Protein AF-A0A8J3L149-F1 (afdb_monomer)

InterPro domains:
  IPR004670 Na+/H+ antiporter NhaA [PF06965] (1-167)
  IPR004670 Na+/H+ antiporter NhaA [PTHR30341] (1-179)
  IPR023171 Na+/H+ antiporter domain superfamily [G3DSA:1.20.1530.10] (1-175)

Structure (mmCIF, N/CA/C/O backbone):
data_AF-A0A8J3L149-F1
#
_entry.id   AF-A0A8J3L149-F1
#
loop_
_atom_site.group_PDB
_atom_site.id
_atom_site.type_symbol
_atom_site.label_atom_id
_atom_site.label_alt_id
_atom_site.label_comp_id
_atom_site.label_asym_id
_atom_site.label_entity_id
_atom_site.label_seq_id
_atom_site.pdbx_PDB_ins_code
_atom_site.Cartn_x
_atom_site.Cartn_y
_atom_site.Cartn_z
_atom_site.occupancy
_atom_site.B_iso_or_equiv
_atom_site.auth_seq_id
_atom_site.auth_comp_id
_atom_site.auth_asym_id
_atom_site.auth_atom_id
_atom_site.pdbx_PDB_model_num
ATOM 1 N N . MET A 1 1 ? -8.317 4.917 -30.763 1.00 42.88 1 MET A N 1
ATOM 2 C CA . MET A 1 1 ? -8.767 5.555 -29.502 1.00 42.88 1 MET A CA 1
ATOM 3 C C . MET A 1 1 ? -9.318 4.581 -28.449 1.00 42.88 1 MET A C 1
ATOM 5 O O . MET A 1 1 ? -9.255 4.929 -27.283 1.00 42.88 1 MET A O 1
ATOM 9 N N . HIS A 1 2 ? -9.774 3.362 -28.782 1.00 47.03 2 HIS A N 1
ATOM 10 C CA . HIS A 1 2 ? -10.361 2.420 -27.800 1.00 47.03 2 HIS A CA 1
ATOM 11 C C . HIS A 1 2 ? -9.389 1.400 -27.161 1.00 47.03 2 HIS A C 1
ATOM 13 O O . HIS A 1 2 ? -9.829 0.520 -26.433 1.00 47.03 2 HIS A O 1
ATOM 19 N N . ALA A 1 3 ? -8.079 1.502 -27.412 1.00 56.38 3 ALA A N 1
ATOM 20 C CA . ALA A 1 3 ? -7.109 0.448 -27.082 1.00 56.38 3 ALA A CA 1
ATOM 21 C C . ALA A 1 3 ? -6.159 0.776 -25.910 1.00 56.38 3 ALA A C 1
ATOM 23 O O . ALA A 1 3 ? -5.186 0.063 -25.713 1.00 56.38 3 ALA A O 1
ATOM 24 N N . SER A 1 4 ? -6.396 1.846 -25.139 1.00 62.06 4 SER A N 1
ATOM 25 C CA . SER A 1 4 ? -5.467 2.240 -24.062 1.00 62.06 4 SER A CA 1
ATOM 26 C C . SER A 1 4 ? -5.644 1.469 -22.749 1.00 62.06 4 SER A C 1
ATOM 28 O O . SER A 1 4 ? -4.896 1.720 -21.815 1.00 62.06 4 SER A O 1
ATOM 30 N N . GLY A 1 5 ? -6.659 0.604 -22.616 1.00 67.62 5 GLY A N 1
ATOM 31 C CA . GLY A 1 5 ? -6.974 -0.117 -2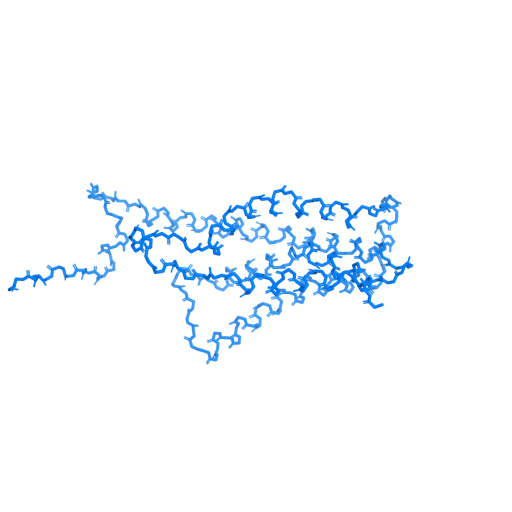1.368 1.00 67.62 5 GLY A CA 1
ATOM 32 C C . GLY A 1 5 ? -7.531 0.765 -20.234 1.00 67.62 5 GLY A C 1
ATOM 33 O O . GLY A 1 5 ? -8.442 0.349 -19.522 1.00 67.62 5 GLY A O 1
ATOM 34 N N . VAL A 1 6 ? -7.091 2.025 -20.133 1.00 75.06 6 VAL A N 1
ATOM 35 C CA . VAL A 1 6 ? -7.525 3.018 -19.129 1.00 75.06 6 VAL A CA 1
ATOM 36 C C . VAL A 1 6 ? -9.032 3.273 -19.173 1.00 75.06 6 VAL A C 1
ATOM 38 O O . VAL A 1 6 ? -9.672 3.453 -18.143 1.00 75.06 6 VAL A O 1
ATOM 41 N N . HIS A 1 7 ? -9.640 3.247 -20.358 1.00 80.50 7 HIS A N 1
ATOM 42 C CA . HIS A 1 7 ? -11.080 3.479 -20.490 1.00 80.50 7 HIS A CA 1
ATOM 43 C C . HIS A 1 7 ? -11.910 2.397 -19.782 1.00 80.50 7 HIS A C 1
ATOM 45 O O . HIS A 1 7 ? -12.961 2.711 -19.231 1.00 80.50 7 HIS A O 1
ATOM 51 N N . ALA A 1 8 ? -11.434 1.148 -19.746 1.00 83.31 8 ALA A N 1
ATOM 52 C CA . ALA A 1 8 ? -12.137 0.057 -19.076 1.00 83.31 8 ALA A CA 1
ATOM 53 C C . ALA A 1 8 ? -12.081 0.195 -17.545 1.00 83.31 8 ALA A C 1
ATOM 55 O O . ALA A 1 8 ? -13.093 -0.008 -16.874 1.00 83.31 8 ALA A O 1
ATOM 56 N N . THR A 1 9 ? -10.934 0.602 -16.986 1.00 86.44 9 THR A N 1
ATOM 57 C CA . THR A 1 9 ? -10.796 0.823 -15.536 1.00 86.44 9 THR A CA 1
ATOM 58 C C . THR A 1 9 ? -11.622 2.024 -15.077 1.00 86.44 9 THR A C 1
ATOM 60 O O . THR A 1 9 ? -12.348 1.928 -14.088 1.00 86.44 9 THR A O 1
ATOM 63 N N . VAL A 1 10 ? -11.600 3.122 -15.839 1.00 86.50 10 VAL A N 1
ATOM 64 C CA . VAL A 1 10 ? -12.419 4.313 -15.564 1.00 86.50 10 VAL A CA 1
ATOM 65 C C . VAL A 1 10 ? -13.911 4.000 -15.690 1.00 86.50 10 VAL A C 1
ATOM 67 O O . VAL A 1 10 ? -14.686 4.405 -14.826 1.00 86.50 10 VAL A O 1
ATOM 70 N N . ALA A 1 11 ? -14.331 3.233 -16.701 1.00 89.62 11 ALA A N 1
ATOM 71 C CA . ALA A 1 11 ? -15.727 2.819 -16.848 1.00 89.62 11 ALA A CA 1
ATOM 72 C C . ALA A 1 11 ? -16.221 1.991 -15.650 1.00 89.62 11 ALA A C 1
ATOM 74 O O . ALA A 1 11 ? -17.340 2.204 -15.188 1.00 89.62 11 ALA A O 1
ATOM 75 N N . GLY A 1 12 ? -15.386 1.101 -15.102 1.00 89.12 12 GLY A N 1
ATOM 76 C CA . GLY A 1 12 ? -15.708 0.349 -13.885 1.00 89.12 12 GLY A CA 1
ATOM 77 C C . GLY A 1 12 ? -15.915 1.249 -12.662 1.00 89.12 12 GLY A C 1
ATOM 78 O O . GLY A 1 12 ? -16.873 1.062 -11.914 1.00 89.12 12 GLY A O 1
ATOM 79 N N . VAL A 1 13 ? -15.067 2.269 -12.490 1.00 90.75 13 VAL A N 1
ATOM 80 C CA . VAL A 1 13 ? -15.214 3.271 -11.417 1.00 90.75 13 VAL A CA 1
ATOM 81 C C . VAL A 1 13 ? -16.500 4.081 -11.592 1.00 90.75 13 VAL A C 1
ATOM 83 O O . VAL A 1 13 ? -17.251 4.263 -10.635 1.00 90.75 13 VAL A O 1
ATOM 86 N N . LEU A 1 14 ? -16.796 4.526 -12.815 1.00 92.62 14 LEU A N 1
ATOM 87 C CA . LEU A 1 14 ? -18.031 5.254 -13.112 1.00 92.62 14 LEU A CA 1
ATOM 88 C C . LEU A 1 14 ? -19.269 4.394 -12.851 1.00 92.62 14 LEU A C 1
ATOM 90 O O . LEU A 1 14 ? -20.212 4.868 -12.225 1.00 92.62 14 LEU A O 1
ATOM 94 N N . LEU A 1 15 ? -19.251 3.121 -13.252 1.00 91.06 15 LEU A N 1
ATOM 95 C CA . LEU A 1 15 ? -20.323 2.178 -12.946 1.00 91.06 15 LEU A CA 1
ATOM 96 C C . LEU A 1 15 ? -20.510 2.029 -11.430 1.00 91.06 15 LEU A C 1
ATOM 98 O O . LEU A 1 15 ? -21.643 2.095 -10.959 1.00 91.06 15 LEU A O 1
ATOM 102 N N . ALA A 1 16 ? -19.430 1.897 -10.656 1.00 89.25 16 ALA A N 1
ATOM 103 C CA . ALA A 1 16 ? -19.508 1.804 -9.198 1.00 89.25 16 ALA A CA 1
ATOM 104 C C . ALA A 1 16 ? -20.184 3.036 -8.569 1.00 89.25 16 ALA A C 1
ATOM 106 O O . ALA A 1 16 ? -21.014 2.881 -7.675 1.00 89.25 16 ALA A O 1
ATOM 107 N N . PHE A 1 17 ? -19.921 4.241 -9.086 1.00 91.06 17 PHE A N 1
ATOM 108 C CA . PHE A 1 17 ? -20.596 5.464 -8.632 1.00 91.06 17 PHE A CA 1
ATOM 109 C C . PHE A 1 17 ? -22.097 5.505 -8.944 1.00 91.06 17 PHE A C 1
ATOM 111 O O . PHE A 1 17 ? -22.836 6.220 -8.270 1.00 91.06 17 PHE A O 1
ATOM 118 N N . THR A 1 18 ? -22.574 4.736 -9.927 1.00 90.81 18 THR A N 1
ATOM 119 C CA . THR A 1 18 ? -24.015 4.638 -10.226 1.00 90.81 18 THR A CA 1
ATOM 120 C C . THR A 1 18 ? -24.768 3.672 -9.307 1.00 90.81 18 THR A C 1
ATOM 122 O O . THR A 1 18 ? -26.001 3.669 -9.304 1.00 90.81 18 THR A O 1
ATOM 125 N N . VAL A 1 19 ? -24.066 2.857 -8.509 1.00 88.00 19 VAL A N 1
ATOM 126 C CA . VAL A 1 19 ? -24.695 1.872 -7.621 1.00 88.00 19 VAL A CA 1
ATOM 127 C C . VAL A 1 19 ? -25.227 2.558 -6.353 1.00 88.00 19 VAL A C 1
ATOM 129 O O . VAL A 1 19 ? -24.468 3.208 -5.634 1.00 88.00 19 VAL A O 1
ATOM 132 N N . PRO A 1 20 ? -26.520 2.400 -6.013 1.00 84.25 20 PRO A N 1
ATOM 133 C CA . PRO A 1 20 ? -27.106 3.068 -4.859 1.00 84.25 20 PRO A CA 1
ATOM 134 C C . PRO A 1 20 ? -26.587 2.495 -3.533 1.00 84.25 20 PRO A C 1
ATOM 136 O O . PRO A 1 20 ? -26.649 1.289 -3.271 1.00 84.25 20 PRO A O 1
ATOM 139 N N . VAL A 1 21 ? -26.127 3.399 -2.668 1.00 83.12 21 VAL A N 1
ATOM 140 C CA . VAL A 1 21 ? -25.623 3.085 -1.320 1.00 83.12 21 VAL A CA 1
ATOM 141 C C . VAL A 1 21 ? -26.759 2.973 -0.299 1.00 83.12 21 VAL A C 1
ATOM 143 O O . VAL A 1 21 ? -26.675 2.190 0.642 1.00 83.12 21 VAL A O 1
ATOM 146 N N . LEU A 1 22 ? -27.844 3.731 -0.486 1.00 76.50 22 LEU A N 1
ATOM 147 C CA . LEU A 1 22 ? -28.949 3.778 0.470 1.00 76.50 22 LEU A CA 1
ATOM 148 C C . LEU A 1 22 ? -29.862 2.545 0.342 1.00 76.50 22 LEU A C 1
ATOM 150 O O . LEU A 1 22 ? -30.195 2.141 -0.778 1.00 76.50 22 LEU A O 1
ATOM 154 N N . PRO A 1 23 ? -30.323 1.972 1.469 1.00 70.00 23 PRO A N 1
ATOM 155 C CA . PRO A 1 23 ? -31.344 0.933 1.461 1.00 70.00 23 PRO A CA 1
ATOM 156 C C . PRO A 1 23 ? -32.625 1.420 0.776 1.00 70.00 23 PRO A C 1
ATOM 158 O O . PRO A 1 23 ? -33.025 2.583 0.899 1.00 70.00 23 PRO A O 1
ATOM 161 N N . ARG A 1 24 ? -33.300 0.521 0.057 1.00 68.12 24 ARG A N 1
ATOM 162 C CA . ARG A 1 24 ? -34.554 0.840 -0.633 1.00 68.12 24 ARG A CA 1
ATOM 163 C C . ARG A 1 24 ? -35.645 1.138 0.402 1.00 68.12 24 ARG A C 1
ATOM 165 O O . ARG A 1 24 ? -35.943 0.297 1.248 1.00 68.12 24 ARG A O 1
ATOM 172 N N . ARG A 1 25 ? -36.271 2.321 0.325 1.00 59.69 25 ARG A N 1
ATOM 173 C CA . ARG A 1 25 ? -37.453 2.664 1.142 1.00 59.69 25 ARG A CA 1
ATOM 174 C C . ARG A 1 25 ? -38.560 1.633 0.867 1.00 59.69 25 ARG A C 1
ATOM 176 O O . ARG A 1 25 ? -39.071 1.587 -0.248 1.00 59.69 25 ARG A O 1
ATOM 183 N N . GLY A 1 26 ? -38.879 0.802 1.865 1.00 61.69 26 GLY A N 1
ATOM 184 C CA . GLY A 1 26 ? -39.908 -0.248 1.792 1.00 61.69 26 GLY A CA 1
ATOM 185 C C . GLY A 1 26 ? -39.434 -1.680 2.087 1.00 61.69 26 GLY A C 1
ATOM 186 O O . GLY A 1 26 ? -40.269 -2.576 2.127 1.00 61.69 26 GLY A O 1
ATOM 187 N N . GLY A 1 27 ? -38.131 -1.913 2.298 1.00 57.06 27 GLY A N 1
ATOM 188 C CA . GLY A 1 27 ? -37.610 -3.192 2.807 1.00 57.06 27 GLY A CA 1
ATOM 189 C C . GLY A 1 27 ? -37.891 -3.386 4.302 1.00 57.06 27 GLY A C 1
ATOM 190 O O . GLY A 1 27 ? -38.041 -2.411 5.042 1.00 57.06 27 GLY A O 1
ATOM 191 N N . ALA A 1 28 ? -37.993 -4.640 4.744 1.00 56.62 28 ALA A N 1
ATOM 192 C CA . ALA A 1 28 ? -38.291 -4.998 6.126 1.00 56.62 28 ALA A CA 1
ATOM 193 C C . ALA A 1 28 ? -37.148 -4.576 7.073 1.00 56.62 28 ALA A C 1
ATOM 195 O O . ALA A 1 28 ? -36.189 -5.308 7.285 1.00 56.62 28 ALA A O 1
ATOM 196 N N . GLY A 1 29 ? -37.276 -3.390 7.670 1.00 56.50 29 GLY A N 1
ATOM 197 C CA . GLY A 1 29 ? -36.433 -2.932 8.776 1.00 56.50 29 GLY A CA 1
ATOM 198 C C . GLY A 1 29 ? -35.224 -2.072 8.389 1.00 56.50 29 GLY A C 1
ATOM 199 O O . GLY A 1 29 ? -34.723 -2.070 7.269 1.00 56.50 29 GLY A O 1
ATOM 200 N N . ARG A 1 30 ? -34.748 -1.305 9.376 1.00 57.16 30 ARG A N 1
ATOM 201 C CA . ARG A 1 30 ? -33.661 -0.308 9.294 1.00 57.16 30 ARG A CA 1
ATOM 202 C C . ARG A 1 30 ? -32.251 -0.929 9.205 1.00 57.16 30 ARG A C 1
ATOM 204 O O . ARG A 1 30 ? -31.264 -0.208 9.293 1.00 57.16 30 ARG A O 1
ATOM 211 N N . THR A 1 31 ? -32.168 -2.248 9.050 1.00 61.31 31 THR A N 1
ATOM 212 C CA . THR A 1 31 ? -30.945 -3.068 9.100 1.00 61.31 31 THR A CA 1
ATOM 213 C C . THR A 1 31 ? -30.596 -3.731 7.767 1.00 61.31 31 THR A C 1
ATOM 215 O O . THR A 1 31 ? -29.607 -4.455 7.695 1.00 61.31 31 THR A O 1
ATOM 218 N N . ASP A 1 32 ? -31.377 -3.501 6.709 1.00 64.69 32 ASP A N 1
ATOM 219 C CA . ASP A 1 32 ? -31.145 -4.133 5.411 1.00 64.69 32 ASP A CA 1
ATOM 220 C C . ASP A 1 32 ? -29.963 -3.451 4.681 1.00 64.69 32 ASP A C 1
ATOM 222 O O . ASP A 1 32 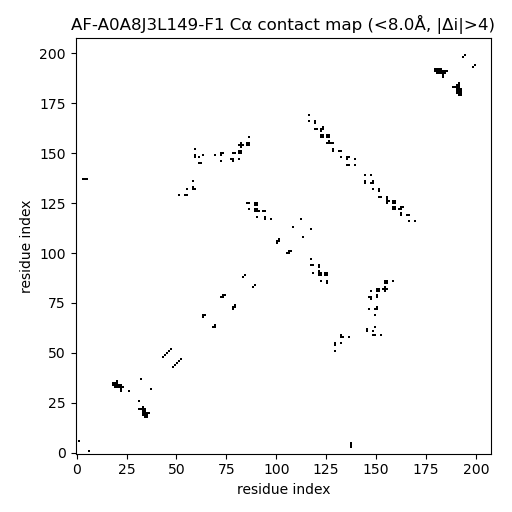? -30.032 -2.246 4.406 1.00 64.69 32 ASP A O 1
ATOM 226 N N . PRO A 1 33 ? -28.863 -4.165 4.367 1.00 69.44 33 PRO A N 1
ATOM 227 C CA . PRO A 1 33 ? -27.694 -3.561 3.737 1.00 69.44 33 PRO A CA 1
ATOM 228 C C . PRO A 1 33 ? -28.027 -3.060 2.326 1.00 69.44 33 PRO A C 1
ATOM 230 O O . PRO A 1 33 ? -28.690 -3.755 1.545 1.00 69.44 33 PRO A O 1
ATOM 233 N N . GLY A 1 34 ? -27.542 -1.857 1.997 1.00 79.50 34 GLY A N 1
ATOM 234 C CA . GLY A 1 34 ? -27.713 -1.234 0.682 1.00 79.50 34 GLY A CA 1
ATOM 235 C C . GLY A 1 34 ? -27.139 -2.087 -0.457 1.00 79.50 34 GLY A C 1
ATOM 236 O O . GLY A 1 34 ? -26.279 -2.944 -0.244 1.00 79.50 34 GLY A O 1
ATOM 237 N N . LEU A 1 35 ? -27.601 -1.854 -1.692 1.00 79.81 35 LEU A N 1
ATOM 238 C CA . LEU A 1 35 ? -27.167 -2.631 -2.865 1.00 79.81 35 LEU A CA 1
ATOM 239 C C . LEU A 1 35 ? -25.647 -2.570 -3.070 1.00 79.81 35 LEU A C 1
ATOM 241 O O . LEU A 1 35 ? -25.035 -3.599 -3.350 1.00 79.81 35 LEU A O 1
ATOM 245 N N . ALA A 1 36 ? -25.034 -1.403 -2.853 1.00 83.88 36 ALA A N 1
ATOM 246 C CA . ALA A 1 36 ? -23.581 -1.248 -2.901 1.00 83.88 36 ALA A CA 1
ATOM 247 C C . ALA A 1 36 ? -22.854 -2.171 -1.907 1.00 83.88 36 ALA A C 1
ATOM 249 O O . ALA A 1 36 ? -21.923 -2.868 -2.294 1.00 83.88 36 ALA A O 1
ATOM 250 N N . GLN A 1 37 ? -23.324 -2.249 -0.658 1.00 83.56 37 GLN A N 1
ATOM 251 C CA . GLN A 1 37 ? -22.716 -3.090 0.378 1.00 83.56 37 GLN A CA 1
ATOM 252 C C . GLN A 1 37 ? -22.829 -4.584 0.041 1.00 83.56 37 GLN A C 1
ATOM 254 O O . GLN A 1 37 ? -21.898 -5.354 0.275 1.00 83.56 37 GLN A O 1
ATOM 259 N N . ARG A 1 38 ? -23.957 -5.006 -0.546 1.00 83.56 38 ARG A N 1
ATOM 260 C CA . ARG A 1 38 ? -24.146 -6.391 -1.005 1.00 83.56 38 ARG A CA 1
ATOM 261 C C . ARG A 1 38 ? -23.185 -6.738 -2.143 1.00 83.56 38 ARG A C 1
ATOM 263 O O . ARG A 1 38 ? -22.547 -7.788 -2.091 1.00 83.56 38 ARG A O 1
ATOM 270 N N . PHE A 1 39 ? -23.059 -5.862 -3.141 1.00 85.62 39 PHE A N 1
ATOM 271 C CA . PHE A 1 39 ? -22.114 -6.066 -4.239 1.00 85.62 39 PHE A CA 1
ATOM 272 C C . PHE A 1 39 ? -20.665 -6.037 -3.766 1.00 85.62 39 PHE A C 1
ATOM 274 O O . PHE A 1 39 ? -19.884 -6.883 -4.189 1.00 85.62 39 PHE A O 1
ATOM 281 N N . GLU A 1 40 ? -20.308 -5.141 -2.849 1.00 87.38 40 GLU A N 1
ATOM 282 C CA . GLU A 1 40 ? -18.977 -5.108 -2.248 1.00 87.38 40 GLU A CA 1
ATOM 283 C C . GLU A 1 40 ? -18.640 -6.452 -1.595 1.00 87.38 40 GLU A C 1
ATOM 285 O O . GLU A 1 40 ? -17.608 -7.038 -1.907 1.00 87.38 40 GLU A O 1
ATOM 290 N N . HIS A 1 41 ? -19.523 -6.993 -0.750 1.00 87.38 41 HIS A N 1
ATOM 291 C CA . HIS A 1 41 ? -19.263 -8.255 -0.050 1.00 87.38 41 HIS A CA 1
ATOM 292 C C . HIS A 1 41 ? -19.075 -9.449 -0.996 1.00 87.38 41 HIS A C 1
ATOM 294 O O . HIS A 1 41 ? -18.294 -10.349 -0.696 1.00 87.38 41 HIS A O 1
ATOM 300 N N . GLN A 1 42 ? -19.760 -9.452 -2.142 1.00 88.69 42 GLN A N 1
ATOM 301 C CA . GLN A 1 42 ? -19.634 -10.504 -3.155 1.00 88.69 42 GLN A CA 1
ATOM 302 C C . GLN A 1 42 ? -18.391 -10.324 -4.034 1.00 88.69 42 GLN A C 1
ATOM 304 O O . GLN A 1 42 ? -17.704 -11.295 -4.350 1.00 88.69 42 GLN A O 1
ATOM 309 N N . LEU A 1 43 ? -18.077 -9.086 -4.419 1.00 88.81 43 LEU A N 1
ATOM 310 C CA . LEU A 1 43 ? -16.958 -8.776 -5.309 1.00 88.81 43 LEU A CA 1
ATOM 311 C C . LEU A 1 43 ? -15.615 -8.769 -4.579 1.00 88.81 43 LEU A C 1
ATOM 313 O O . LEU A 1 43 ? -14.595 -9.072 -5.191 1.00 88.81 43 LEU A O 1
ATOM 317 N N . ARG A 1 44 ? -15.586 -8.463 -3.279 1.00 88.38 44 ARG A N 1
ATOM 318 C CA . ARG A 1 44 ? -14.363 -8.415 -2.466 1.00 88.38 44 ARG A CA 1
ATOM 319 C C . ARG A 1 44 ? -13.569 -9.731 -2.470 1.00 88.38 44 ARG A C 1
ATOM 321 O O . ARG A 1 44 ? -12.373 -9.658 -2.758 1.00 88.38 44 ARG A O 1
ATOM 328 N N . PRO A 1 45 ? -14.163 -10.919 -2.223 1.00 91.06 45 PRO A N 1
ATOM 329 C CA . PRO A 1 45 ? -13.423 -12.179 -2.292 1.00 91.06 45 PRO A CA 1
ATOM 330 C C . PRO A 1 45 ? -13.003 -12.539 -3.722 1.00 91.06 45 PRO A C 1
ATOM 332 O O . PRO A 1 45 ? -11.903 -13.045 -3.914 1.00 91.06 45 PRO A O 1
ATOM 335 N N . LEU A 1 46 ? -13.825 -12.236 -4.733 1.00 92.38 46 LEU A N 1
ATOM 336 C CA . LEU A 1 46 ? -13.485 -12.505 -6.135 1.00 92.38 46 LEU A CA 1
ATOM 337 C C . LEU A 1 46 ? -12.313 -11.632 -6.609 1.00 92.38 46 LEU A C 1
ATOM 339 O O . LEU A 1 46 ? -11.366 -12.117 -7.227 1.00 92.38 46 LEU A O 1
ATOM 343 N N . SER A 1 47 ? -12.365 -10.340 -6.292 1.00 89.69 47 SER A N 1
ATOM 344 C CA . SER A 1 47 ? -11.345 -9.368 -6.670 1.00 89.69 47 SER A CA 1
ATOM 345 C C . SER A 1 47 ? -10.022 -9.656 -5.962 1.00 89.69 47 SER A C 1
ATOM 347 O O . SER A 1 47 ? -9.004 -9.874 -6.618 1.00 89.69 47 SER A O 1
ATOM 349 N N . GLY A 1 48 ? -10.043 -9.743 -4.627 1.00 88.25 48 GLY A N 1
ATOM 350 C CA . GLY A 1 48 ? -8.838 -9.993 -3.835 1.00 88.25 48 GLY A CA 1
ATOM 351 C C . GLY A 1 48 ? -8.280 -11.410 -3.990 1.00 88.25 48 GLY A C 1
ATOM 352 O O . GLY A 1 48 ? -7.068 -11.591 -3.933 1.00 88.25 48 GLY A O 1
ATOM 353 N N . GLY A 1 49 ? -9.144 -12.406 -4.197 1.00 88.94 49 GLY A N 1
ATOM 354 C CA . GLY A 1 49 ? -8.751 -13.813 -4.277 1.00 88.94 49 GLY A CA 1
ATOM 355 C C . GLY A 1 49 ? -8.357 -14.293 -5.673 1.00 88.94 49 GLY A C 1
ATOM 356 O O . GLY A 1 49 ? -7.534 -15.197 -5.775 1.00 88.94 49 GLY A O 1
ATOM 357 N N . VAL A 1 50 ? -8.915 -13.713 -6.743 1.00 91.00 50 VAL A N 1
ATOM 358 C CA . VAL A 1 50 ? -8.709 -14.207 -8.119 1.00 91.00 50 VAL A CA 1
ATOM 359 C C . VAL A 1 50 ? -8.249 -13.106 -9.064 1.00 91.00 50 VAL A C 1
ATOM 361 O O . VAL A 1 50 ? -7.209 -13.256 -9.703 1.00 91.00 50 VAL A O 1
ATOM 364 N N . ALA A 1 51 ? -8.977 -11.990 -9.151 1.00 89.88 51 ALA A N 1
ATOM 365 C CA . ALA A 1 51 ? -8.687 -10.969 -10.160 1.00 89.88 51 ALA A CA 1
ATOM 366 C C . ALA A 1 51 ? -7.299 -10.339 -9.966 1.00 89.88 51 ALA A C 1
ATOM 368 O O . ALA A 1 51 ? -6.526 -10.247 -10.918 1.00 89.88 51 ALA A O 1
ATOM 369 N N . VAL A 1 52 ? -6.964 -9.949 -8.731 1.00 88.81 52 VAL A N 1
ATOM 370 C CA . VAL A 1 52 ? -5.676 -9.318 -8.411 1.00 88.81 52 VAL A CA 1
ATOM 371 C C . VAL A 1 52 ? -4.493 -10.278 -8.616 1.00 88.81 52 VAL A C 1
ATOM 373 O O . VAL A 1 52 ? -3.545 -9.873 -9.291 1.00 88.81 52 VAL A O 1
ATOM 376 N N . PRO A 1 53 ? -4.508 -11.534 -8.117 1.00 86.25 53 PRO A N 1
ATOM 377 C CA . PRO A 1 53 ? -3.426 -12.486 -8.382 1.00 86.25 53 PRO A CA 1
ATOM 378 C C . PRO A 1 53 ? -3.230 -12.810 -9.865 1.00 86.25 53 PRO A C 1
ATOM 380 O O . PRO A 1 53 ? -2.094 -12.848 -10.332 1.00 86.25 53 PRO A O 1
ATOM 383 N N . VAL A 1 54 ? -4.316 -13.011 -10.618 1.00 88.19 54 VAL A N 1
ATOM 384 C CA . VAL A 1 54 ? -4.234 -13.294 -12.059 1.00 88.19 54 VAL A CA 1
ATOM 385 C C . VAL A 1 54 ? -3.659 -12.096 -12.807 1.00 88.19 54 VAL A C 1
ATOM 387 O O . VAL A 1 54 ? -2.750 -12.266 -13.614 1.00 88.19 54 VAL A O 1
ATOM 390 N N . PHE A 1 55 ? -4.127 -10.884 -12.501 1.00 85.75 55 PHE A N 1
ATOM 391 C CA . PHE A 1 55 ? -3.577 -9.656 -13.070 1.00 85.75 55 PHE A CA 1
ATOM 392 C C . PHE A 1 55 ? -2.079 -9.528 -12.780 1.00 85.75 55 PHE A C 1
ATOM 394 O O . PHE A 1 55 ? -1.285 -9.345 -13.696 1.00 85.75 55 PHE A O 1
ATOM 401 N N . ALA A 1 56 ? -1.686 -9.696 -11.516 1.00 81.88 56 ALA A N 1
ATOM 402 C CA . ALA A 1 56 ? -0.291 -9.637 -11.110 1.00 81.88 56 ALA A CA 1
ATOM 403 C C . ALA A 1 56 ? 0.576 -10.654 -11.862 1.00 81.88 56 ALA A C 1
ATOM 405 O O . ALA A 1 56 ? 1.655 -10.298 -12.315 1.00 81.88 56 ALA A O 1
ATOM 406 N N . LEU A 1 57 ? 0.109 -11.894 -12.025 1.00 81.94 57 LEU A N 1
ATOM 407 C CA . LEU A 1 57 ? 0.845 -12.935 -12.742 1.00 81.94 57 LEU A CA 1
ATOM 408 C C . LEU A 1 57 ? 1.016 -12.601 -14.230 1.00 81.94 57 LEU A C 1
ATOM 410 O O . LEU A 1 57 ? 2.094 -12.808 -14.779 1.00 81.94 57 LEU A O 1
ATOM 414 N N . MET A 1 58 ? -0.029 -12.077 -14.873 1.00 81.56 58 MET A N 1
ATOM 415 C CA . MET A 1 58 ? 0.017 -11.704 -16.290 1.00 81.56 58 MET A CA 1
ATOM 416 C C . MET A 1 58 ? 0.886 -10.467 -16.529 1.00 81.56 58 MET A C 1
ATOM 418 O O . MET A 1 58 ? 1.682 -10.463 -17.461 1.00 81.56 58 MET A O 1
ATOM 422 N N . SER A 1 59 ? 0.795 -9.453 -15.666 1.00 76.75 59 SER A N 1
ATOM 423 C CA . SER A 1 59 ? 1.604 -8.233 -15.773 1.00 76.75 59 SER A CA 1
ATOM 424 C C . SER A 1 59 ? 3.060 -8.433 -15.338 1.00 76.75 59 SER A C 1
ATOM 426 O O . SER A 1 59 ? 3.949 -7.787 -15.878 1.00 76.75 59 SER A O 1
ATOM 428 N N . ALA A 1 60 ? 3.333 -9.322 -14.378 1.00 71.88 60 ALA A N 1
ATOM 429 C CA . ALA A 1 60 ? 4.691 -9.621 -13.913 1.00 71.88 60 ALA A CA 1
ATOM 430 C C . ALA A 1 60 ? 5.394 -10.725 -14.716 1.00 71.88 60 ALA A C 1
ATOM 432 O O . ALA A 1 60 ? 6.580 -10.952 -14.489 1.00 71.88 60 ALA A O 1
ATOM 433 N N . GLY A 1 61 ? 4.691 -11.417 -15.622 1.00 63.03 61 GLY A N 1
ATOM 434 C CA . GLY A 1 61 ? 5.161 -12.566 -16.412 1.00 63.03 61 GLY A CA 1
ATOM 435 C C . GLY A 1 61 ? 6.260 -12.264 -17.440 1.00 63.03 61 GLY A C 1
ATOM 436 O O . GLY A 1 61 ? 6.333 -12.913 -18.481 1.00 63.03 61 GLY A O 1
ATOM 437 N N . VAL A 1 62 ? 7.108 -11.275 -17.170 1.00 60.91 62 VAL A N 1
ATOM 438 C CA . VAL A 1 62 ? 8.290 -10.934 -17.956 1.00 60.91 62 VAL A CA 1
ATOM 439 C C . VAL A 1 62 ? 9.379 -11.970 -17.678 1.00 60.91 62 VAL A C 1
ATOM 441 O O . VAL A 1 62 ? 9.655 -12.307 -16.526 1.00 60.91 62 VAL A O 1
ATOM 444 N N . ALA A 1 63 ? 10.018 -12.472 -18.737 1.00 54.94 63 ALA A N 1
ATOM 445 C CA . ALA A 1 63 ? 11.151 -13.381 -18.628 1.00 54.94 63 ALA A CA 1
ATOM 446 C C . ALA A 1 63 ? 12.307 -12.699 -17.879 1.00 54.94 63 ALA A C 1
ATOM 448 O O . ALA A 1 63 ? 13.051 -11.899 -18.441 1.00 54.94 63 ALA A O 1
ATOM 449 N N . ILE A 1 64 ? 12.461 -13.023 -16.595 1.00 54.84 64 ILE A N 1
ATOM 450 C CA . ILE A 1 64 ? 13.631 -12.635 -15.813 1.00 54.84 64 ILE A CA 1
ATOM 451 C C . ILE A 1 64 ? 14.798 -13.409 -16.433 1.00 54.84 64 ILE A C 1
ATOM 453 O O . ILE A 1 64 ? 14.892 -14.622 -16.250 1.00 54.84 64 ILE A O 1
ATOM 457 N N . GLY A 1 65 ? 15.642 -12.740 -17.224 1.00 54.84 65 GLY A N 1
ATOM 458 C CA . GLY A 1 65 ? 16.765 -13.317 -17.985 1.00 54.84 65 GLY A CA 1
ATOM 459 C C . GLY A 1 65 ? 17.910 -13.888 -17.130 1.00 54.84 65 GLY A C 1
ATOM 460 O O . GLY A 1 65 ? 19.079 -13.744 -17.476 1.00 54.84 65 GLY A O 1
ATOM 461 N N . GLY A 1 66 ? 17.593 -14.509 -15.992 1.00 61.75 66 GLY A N 1
ATOM 462 C CA . GLY A 1 66 ? 18.528 -15.027 -15.000 1.00 61.75 66 GLY A CA 1
ATOM 463 C C . GLY A 1 66 ? 19.079 -13.961 -14.047 1.00 61.75 66 GLY A C 1
ATOM 464 O O . GLY A 1 66 ? 18.742 -12.779 -14.117 1.00 61.75 66 GLY A O 1
ATOM 465 N N . ALA A 1 67 ? 19.963 -14.392 -13.141 1.00 59.66 67 ALA A N 1
ATOM 466 C CA . ALA A 1 67 ? 20.598 -13.523 -12.144 1.00 59.66 67 ALA A CA 1
ATOM 467 C C . ALA A 1 67 ? 21.488 -12.429 -12.768 1.00 59.66 67 ALA A C 1
ATOM 469 O O . ALA A 1 67 ? 21.606 -11.344 -12.206 1.00 59.66 67 ALA A O 1
ATOM 470 N N . ALA A 1 68 ? 22.073 -12.693 -13.944 1.00 60.25 68 ALA A N 1
ATOM 471 C CA . ALA A 1 68 ? 22.891 -11.723 -14.673 1.00 60.25 68 ALA A CA 1
ATOM 472 C C . ALA A 1 68 ? 22.045 -10.582 -15.266 1.00 60.25 68 ALA A C 1
ATOM 474 O O . ALA A 1 68 ? 22.393 -9.419 -15.091 1.00 60.25 68 ALA A O 1
ATOM 475 N N . GLY A 1 69 ? 20.895 -10.899 -15.878 1.00 62.06 69 GLY A N 1
ATOM 476 C CA . GLY A 1 69 ? 19.953 -9.889 -16.373 1.00 62.06 69 GLY A CA 1
ATOM 477 C C . GLY A 1 69 ? 19.308 -9.073 -15.249 1.00 62.06 69 GLY A C 1
ATOM 478 O O . GLY A 1 69 ? 19.069 -7.884 -15.413 1.00 62.06 69 GLY A O 1
ATOM 479 N N . LEU A 1 70 ? 19.092 -9.677 -14.074 1.00 63.44 70 LEU A N 1
ATOM 480 C CA . LEU A 1 70 ? 18.600 -8.961 -12.893 1.00 63.44 70 LEU A CA 1
ATOM 481 C C . LEU A 1 70 ? 19.629 -7.959 -12.348 1.00 63.44 70 LEU A C 1
ATOM 483 O O . LEU A 1 70 ? 19.261 -6.848 -11.976 1.00 63.44 70 LEU A O 1
ATOM 487 N N . ALA A 1 71 ? 20.908 -8.337 -12.296 1.00 66.12 71 ALA A N 1
ATOM 488 C CA . ALA A 1 71 ? 21.971 -7.445 -11.837 1.00 66.12 71 ALA A CA 1
ATOM 489 C C . ALA A 1 71 ? 22.162 -6.247 -12.782 1.00 66.12 71 ALA A C 1
ATOM 491 O O . ALA A 1 71 ? 22.342 -5.124 -12.314 1.00 66.12 71 ALA A O 1
ATOM 492 N N . ASP A 1 72 ? 22.065 -6.473 -14.093 1.00 66.25 72 ASP A N 1
ATOM 493 C CA . ASP A 1 72 ? 22.177 -5.420 -15.108 1.00 66.25 72 ASP A CA 1
ATOM 494 C C . ASP A 1 72 ? 20.937 -4.505 -15.130 1.00 66.25 72 ASP A C 1
ATOM 496 O O . ASP A 1 72 ? 21.038 -3.277 -15.134 1.00 66.25 72 ASP A O 1
ATOM 500 N N . ALA A 1 73 ? 19.743 -5.088 -14.989 1.00 62.97 73 ALA A N 1
ATOM 501 C CA . ALA A 1 73 ? 18.505 -4.327 -14.851 1.00 62.97 73 ALA A CA 1
ATOM 502 C C . ALA A 1 73 ? 18.474 -3.485 -13.566 1.00 62.97 73 ALA A C 1
ATOM 504 O O . ALA A 1 73 ? 17.870 -2.423 -13.564 1.00 62.97 73 ALA A O 1
ATOM 505 N N . LEU A 1 74 ? 19.116 -3.907 -12.473 1.00 64.50 74 LEU A N 1
ATOM 506 C CA . LEU A 1 74 ? 19.167 -3.127 -11.228 1.00 64.50 74 LEU A CA 1
ATOM 507 C C . LEU A 1 74 ? 20.278 -2.074 -11.198 1.00 64.50 74 LEU A C 1
ATOM 509 O O . LEU A 1 74 ? 20.180 -1.125 -10.419 1.00 64.50 74 LEU A O 1
ATOM 513 N N . SER A 1 75 ? 21.316 -2.222 -12.022 1.00 69.12 75 SER A N 1
ATOM 514 C CA . SER A 1 75 ? 22.426 -1.268 -12.100 1.00 69.12 75 SER A CA 1
ATOM 515 C C . SER A 1 75 ? 22.112 -0.061 -12.991 1.00 69.12 75 SER A C 1
ATOM 517 O O . SER A 1 75 ? 22.792 0.965 -12.902 1.00 69.12 75 SER A O 1
ATOM 519 N N . THR A 1 76 ? 21.061 -0.137 -13.817 1.00 71.62 76 THR A N 1
ATOM 520 C CA . THR A 1 76 ? 20.649 0.988 -14.659 1.00 71.62 76 THR A CA 1
ATOM 521 C C . THR A 1 76 ? 20.119 2.163 -13.821 1.00 71.62 76 THR A C 1
ATOM 523 O O . THR A 1 76 ? 19.326 1.974 -12.892 1.00 71.62 76 THR A O 1
ATOM 526 N N . PRO A 1 77 ? 20.481 3.415 -14.172 1.00 73.75 77 PRO A N 1
ATOM 527 C CA . PRO A 1 77 ? 20.040 4.613 -13.448 1.00 73.75 77 PRO A CA 1
ATOM 528 C C . PRO A 1 77 ? 18.515 4.741 -13.331 1.00 73.75 77 PRO A C 1
ATOM 530 O O . PRO A 1 77 ? 18.004 5.269 -12.344 1.00 73.75 77 PRO A O 1
ATOM 533 N N . VAL A 1 78 ? 17.787 4.232 -14.331 1.00 69.62 78 VAL A N 1
ATOM 534 C CA . VAL A 1 78 ? 16.319 4.220 -14.368 1.00 69.62 78 VAL A CA 1
ATOM 535 C C . VAL A 1 78 ? 15.755 3.359 -13.238 1.00 69.62 78 VAL A C 1
ATOM 537 O O . VAL A 1 78 ? 14.891 3.818 -12.494 1.00 69.62 78 VAL A O 1
ATOM 540 N N . SER A 1 79 ? 16.282 2.152 -13.044 1.00 69.19 79 SER A 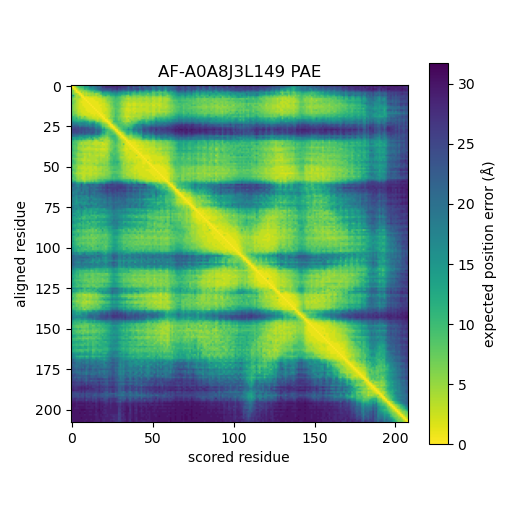N 1
ATOM 541 C CA . SER A 1 79 ? 15.826 1.231 -12.001 1.00 69.19 79 SER A CA 1
ATOM 542 C C . SER A 1 79 ? 16.137 1.739 -10.601 1.00 69.19 79 SER A C 1
ATOM 544 O O . SER A 1 79 ? 15.276 1.680 -9.724 1.00 69.19 79 SER A O 1
ATOM 546 N N . VAL A 1 80 ? 17.319 2.326 -10.393 1.00 73.62 80 VAL A N 1
ATOM 547 C CA . VAL A 1 80 ? 17.672 2.971 -9.117 1.00 73.62 80 VAL A CA 1
ATOM 548 C C . VAL A 1 80 ? 16.734 4.145 -8.823 1.00 73.62 80 VAL A C 1
ATOM 550 O O . VAL A 1 80 ? 16.265 4.290 -7.692 1.00 73.62 80 VAL A O 1
ATOM 553 N N . GLY A 1 81 ? 16.399 4.944 -9.840 1.00 73.88 81 GLY A N 1
ATOM 554 C CA . GLY A 1 81 ? 15.421 6.025 -9.734 1.00 73.88 81 GLY A CA 1
ATOM 555 C C . GLY A 1 81 ? 14.015 5.529 -9.385 1.00 73.88 81 GLY A C 1
ATOM 556 O O . GLY A 1 81 ? 13.375 6.095 -8.500 1.00 73.88 81 GLY A O 1
ATOM 557 N N . ILE A 1 82 ? 13.550 4.447 -10.018 1.00 71.44 82 ILE A N 1
ATOM 558 C CA . ILE A 1 82 ? 12.243 3.831 -9.739 1.00 71.44 82 ILE A CA 1
ATOM 559 C C . ILE A 1 82 ? 12.209 3.270 -8.318 1.00 71.44 82 ILE A C 1
ATOM 561 O O . ILE A 1 82 ? 11.285 3.580 -7.572 1.00 71.44 82 ILE A O 1
ATOM 565 N N . VAL A 1 83 ? 13.213 2.492 -7.908 1.00 71.88 83 VAL A N 1
ATOM 566 C CA . VAL A 1 83 ? 13.276 1.902 -6.561 1.00 71.88 83 VAL A CA 1
ATOM 567 C C . VAL A 1 83 ? 13.360 3.000 -5.500 1.00 71.88 83 VAL A C 1
ATOM 569 O O . VAL A 1 83 ? 12.564 3.012 -4.560 1.00 71.88 83 VAL A O 1
ATOM 572 N N . GLY A 1 84 ? 14.270 3.962 -5.666 1.00 75.56 84 GLY A N 1
ATOM 573 C CA . GLY A 1 84 ? 14.433 5.082 -4.741 1.00 75.56 84 GLY A CA 1
ATOM 574 C C . GLY A 1 84 ? 13.179 5.952 -4.656 1.00 75.56 84 GLY A C 1
ATOM 575 O O . GLY A 1 84 ? 12.707 6.244 -3.559 1.00 75.56 84 GLY A O 1
ATOM 576 N N . GLY A 1 85 ? 12.589 6.312 -5.796 1.00 75.25 85 GLY A N 1
ATOM 577 C CA . GLY A 1 85 ? 11.367 7.111 -5.867 1.00 75.25 85 GLY A CA 1
ATOM 578 C C . GLY A 1 85 ? 10.142 6.393 -5.299 1.00 75.25 85 GLY A C 1
ATOM 579 O O . GLY A 1 85 ? 9.344 7.009 -4.596 1.00 75.25 85 GLY A O 1
ATOM 580 N N . LEU A 1 86 ? 10.002 5.086 -5.531 1.00 71.31 86 LEU A N 1
ATOM 581 C CA . LEU A 1 86 ? 8.882 4.300 -5.011 1.00 71.31 86 LEU A CA 1
ATOM 582 C C . LEU A 1 86 ? 8.960 4.153 -3.488 1.00 71.31 86 LEU A C 1
ATOM 584 O O . LEU A 1 86 ? 7.951 4.318 -2.804 1.00 71.31 86 LEU A O 1
ATOM 588 N N . VAL A 1 87 ? 10.149 3.856 -2.957 1.00 73.00 87 VAL A N 1
ATOM 589 C CA . VAL A 1 87 ? 10.351 3.609 -1.524 1.00 73.00 87 VAL A CA 1
ATOM 590 C C . VAL A 1 87 ? 10.385 4.924 -0.749 1.00 73.00 87 VAL A C 1
ATOM 592 O O . VAL A 1 87 ? 9.582 5.130 0.161 1.00 73.00 87 VAL A O 1
ATOM 595 N N . LEU A 1 88 ? 11.285 5.839 -1.118 1.00 80.38 88 LEU A N 1
ATOM 596 C CA . LEU A 1 88 ? 11.470 7.100 -0.397 1.00 80.38 88 LEU A CA 1
ATOM 597 C C . LEU A 1 88 ? 10.349 8.086 -0.704 1.00 80.38 88 LEU A C 1
ATOM 599 O O . LEU A 1 88 ? 9.867 8.751 0.207 1.00 80.38 88 LEU A O 1
ATOM 603 N N . GLY A 1 89 ? 9.895 8.161 -1.956 1.00 81.38 89 GLY A N 1
ATOM 604 C CA . GLY A 1 89 ? 8.832 9.083 -2.347 1.00 81.38 89 GLY A CA 1
ATOM 605 C C . GLY A 1 89 ? 7.509 8.771 -1.653 1.00 81.38 89 GLY A C 1
ATOM 606 O O . GLY A 1 89 ? 6.862 9.691 -1.158 1.00 81.38 89 GLY A O 1
ATOM 607 N N . ARG A 1 90 ? 7.125 7.490 -1.528 1.00 83.19 90 ARG A N 1
ATOM 608 C CA . ARG A 1 90 ? 5.908 7.123 -0.781 1.00 83.19 90 ARG A CA 1
ATOM 609 C C . ARG A 1 90 ? 6.064 7.327 0.720 1.00 83.19 90 ARG A C 1
ATOM 611 O O . ARG A 1 90 ? 5.163 7.886 1.338 1.00 83.19 90 ARG A O 1
ATOM 618 N N . LEU A 1 91 ? 7.210 6.958 1.294 1.00 82.38 91 LEU A N 1
ATOM 619 C CA . LEU A 1 91 ? 7.471 7.176 2.716 1.00 82.38 91 LEU A CA 1
ATOM 620 C C . LEU A 1 91 ? 7.404 8.665 3.081 1.00 82.38 91 LEU A C 1
ATOM 622 O O . LEU A 1 91 ? 6.645 9.056 3.967 1.00 82.38 91 LEU A O 1
ATOM 626 N N . ILE A 1 92 ? 8.173 9.498 2.375 1.00 86.38 92 ILE A N 1
ATOM 627 C CA . ILE A 1 92 ? 8.236 10.942 2.614 1.00 86.38 92 ILE A CA 1
ATOM 628 C C . ILE A 1 92 ? 6.892 11.585 2.282 1.00 86.38 92 ILE A C 1
ATOM 630 O O . ILE A 1 92 ? 6.420 12.408 3.056 1.00 86.38 92 ILE A O 1
ATOM 634 N N . GLY A 1 93 ? 6.248 11.193 1.181 1.00 85.81 93 GLY A N 1
ATOM 635 C CA . GLY A 1 93 ? 4.958 11.738 0.768 1.00 85.81 93 GLY A CA 1
ATOM 636 C C . GLY A 1 93 ? 3.860 11.503 1.802 1.00 85.81 93 GLY A C 1
ATOM 637 O O . GLY A 1 93 ? 3.166 12.446 2.173 1.00 85.81 93 GLY A O 1
ATOM 638 N N . VAL A 1 94 ? 3.732 10.278 2.322 1.00 86.50 94 VAL A N 1
ATOM 639 C CA . VAL A 1 94 ? 2.719 9.955 3.339 1.00 86.50 94 VAL A CA 1
ATOM 640 C C . VAL A 1 94 ? 3.034 10.639 4.667 1.00 86.50 94 VAL A C 1
ATOM 642 O O . VAL A 1 94 ? 2.131 11.215 5.274 1.00 86.50 94 VAL A O 1
ATOM 645 N N . LEU A 1 95 ? 4.296 10.638 5.108 1.00 87.19 95 LEU A N 1
ATOM 646 C CA . LEU A 1 95 ? 4.695 11.328 6.339 1.00 87.19 95 LEU A CA 1
ATOM 647 C C . LEU A 1 95 ? 4.468 12.837 6.243 1.00 87.19 95 LEU A C 1
ATOM 649 O O . LEU A 1 95 ? 3.878 13.422 7.148 1.00 87.19 95 LEU A O 1
ATOM 653 N N . ALA A 1 96 ? 4.885 13.458 5.140 1.00 87.62 96 ALA A N 1
ATOM 654 C CA . ALA A 1 96 ? 4.716 14.885 4.910 1.00 87.62 96 ALA A CA 1
ATOM 655 C C . ALA A 1 96 ? 3.237 15.258 4.810 1.00 87.62 96 ALA A C 1
ATOM 657 O O . ALA A 1 96 ? 2.822 16.208 5.462 1.00 87.62 96 ALA A O 1
ATOM 658 N N . ALA A 1 97 ? 2.430 14.502 4.060 1.00 87.50 97 ALA A N 1
ATOM 659 C CA . ALA A 1 97 ? 0.995 14.747 3.949 1.00 87.50 97 ALA A CA 1
ATOM 660 C C . ALA A 1 97 ? 0.292 14.613 5.305 1.00 87.50 97 ALA A C 1
ATOM 662 O O . ALA A 1 97 ? -0.477 15.493 5.685 1.00 87.50 97 ALA A O 1
ATOM 663 N N . THR A 1 98 ? 0.605 13.561 6.067 1.00 85.56 98 THR A N 1
ATOM 664 C CA . THR A 1 98 ? 0.024 13.350 7.403 1.00 85.56 98 THR A CA 1
ATOM 665 C C . THR A 1 98 ? 0.445 14.458 8.364 1.00 85.56 98 THR A C 1
ATOM 667 O O . THR A 1 98 ? -0.389 14.992 9.090 1.00 85.56 98 THR A O 1
ATOM 670 N N . PHE A 1 99 ? 1.715 14.868 8.325 1.00 85.44 99 PHE A N 1
ATOM 671 C CA . PHE A 1 99 ? 2.219 15.996 9.104 1.00 85.44 99 PHE A CA 1
ATOM 672 C C . PHE A 1 99 ? 1.526 17.310 8.734 1.00 85.44 99 PHE A C 1
ATOM 674 O O . PHE A 1 99 ? 1.138 18.069 9.620 1.00 85.44 99 PHE A O 1
ATOM 681 N N . LEU A 1 100 ? 1.324 17.563 7.440 1.00 86.31 100 LEU A N 1
ATOM 682 C CA . LEU A 1 100 ? 0.652 18.759 6.943 1.00 86.31 100 LEU A CA 1
ATOM 683 C C . LEU A 1 100 ? -0.798 18.804 7.438 1.00 86.31 100 LEU A C 1
ATOM 685 O O . LEU A 1 100 ? -1.225 19.806 8.007 1.00 86.31 100 LEU A O 1
ATOM 689 N N . VAL A 1 101 ? -1.531 17.699 7.299 1.00 87.19 101 VAL A N 1
ATOM 690 C CA . VAL A 1 101 ? -2.914 17.582 7.783 1.00 87.19 101 VAL A CA 1
ATOM 691 C C . VAL A 1 101 ? -2.980 17.760 9.300 1.00 87.19 101 VAL A C 1
ATOM 693 O O . VAL A 1 101 ? -3.761 18.580 9.775 1.00 87.19 101 VAL A O 1
ATOM 696 N N . ALA A 1 102 ? -2.124 17.083 10.068 1.00 83.38 102 ALA A N 1
ATOM 697 C CA . ALA A 1 102 ? -2.077 17.242 11.523 1.00 83.38 102 ALA A CA 1
ATOM 698 C C . ALA A 1 102 ? -1.789 18.700 11.928 1.00 83.38 102 ALA A C 1
ATOM 700 O O . ALA A 1 102 ? -2.410 19.240 12.844 1.00 83.38 102 ALA A O 1
ATOM 701 N N . ARG A 1 103 ? -0.889 19.375 11.201 1.00 81.94 103 ARG A N 1
ATOM 702 C CA . ARG A 1 103 ? -0.492 20.758 11.482 1.00 81.94 103 ARG A CA 1
ATOM 703 C C . ARG A 1 103 ? -1.568 21.790 11.144 1.00 81.94 103 ARG A C 1
ATOM 705 O O . ARG A 1 103 ? -1.635 22.803 11.846 1.00 81.94 103 ARG A O 1
ATOM 712 N N . PHE A 1 104 ? -2.346 21.581 10.082 1.00 83.56 104 PHE A N 1
ATOM 713 C CA . PHE A 1 104 ? -3.348 22.544 9.603 1.00 83.56 104 PHE A CA 1
ATOM 714 C C . PHE A 1 104 ? -4.768 22.267 10.094 1.00 83.56 104 PHE A C 1
ATOM 716 O O . PHE A 1 104 ? -5.547 23.205 10.230 1.00 83.56 104 PHE A O 1
ATOM 723 N N . THR A 1 105 ? -5.112 21.013 10.377 1.00 77.25 105 THR A N 1
ATOM 724 C CA . THR A 1 105 ? -6.472 20.615 10.776 1.00 77.25 105 THR A CA 1
ATOM 725 C C . THR A 1 105 ? -6.624 20.484 12.296 1.00 77.25 105 THR A C 1
ATOM 727 O O . THR A 1 105 ? -7.723 20.225 12.771 1.00 77.25 105 THR A O 1
ATOM 730 N N . SER A 1 106 ? -5.549 20.664 13.080 1.00 68.56 106 SER A N 1
ATOM 731 C CA . SER A 1 106 ? -5.532 20.369 14.528 1.00 68.56 106 SER A CA 1
ATOM 732 C C . SER A 1 106 ? -6.003 18.945 14.857 1.00 68.56 106 SER A C 1
ATOM 734 O O . SER A 1 106 ? -6.416 18.667 15.981 1.00 68.56 106 SER A O 1
ATOM 736 N N . ALA A 1 107 ? -5.932 18.036 13.881 1.00 67.44 107 ALA A N 1
ATOM 737 C CA . ALA A 1 107 ? -6.232 16.632 14.082 1.00 67.44 107 ALA A CA 1
ATOM 738 C C . ALA A 1 107 ? -5.154 16.045 14.997 1.00 67.44 107 ALA A C 1
ATOM 740 O O . ALA A 1 107 ? -3.970 16.043 14.652 1.00 67.44 107 ALA A O 1
ATOM 741 N N . GLN A 1 108 ? -5.564 15.596 16.177 1.00 62.12 108 GLN A N 1
ATOM 742 C CA . GLN A 1 108 ? -4.696 14.866 17.089 1.00 62.12 108 GLN A CA 1
ATOM 743 C C . GLN A 1 108 ? -4.720 13.390 16.693 1.00 62.12 108 GLN A C 1
ATOM 745 O O . GLN A 1 108 ? -5.763 12.863 16.302 1.00 62.12 108 GLN A O 1
ATOM 750 N N . LEU A 1 109 ? -3.554 12.744 16.734 1.00 60.62 109 LEU A N 1
ATOM 751 C CA . LEU A 1 109 ? -3.505 11.286 16.695 1.00 60.62 109 LEU A CA 1
ATOM 752 C C . LEU A 1 109 ? -4.209 10.764 17.949 1.00 60.62 109 LEU A C 1
ATOM 754 O O . LEU A 1 109 ? -4.085 11.372 19.009 1.00 60.62 109 LEU A O 1
ATOM 758 N N . ASP A 1 110 ? -4.939 9.661 17.795 1.00 68.31 110 ASP A N 1
ATOM 759 C CA . ASP A 1 110 ? -5.547 8.938 18.913 1.00 68.31 110 ASP A CA 1
ATOM 760 C C . ASP A 1 110 ? -4.479 8.613 19.975 1.00 68.31 110 ASP A C 1
ATOM 762 O O . ASP A 1 110 ? -3.320 8.382 19.618 1.00 68.31 110 ASP A O 1
ATOM 766 N N . ASP A 1 111 ? -4.846 8.565 21.256 1.00 61.22 111 ASP A N 1
ATOM 767 C CA . ASP A 1 111 ? -3.902 8.390 22.373 1.00 61.22 111 ASP A CA 1
ATOM 768 C C . ASP A 1 111 ? -3.117 7.064 22.274 1.00 61.22 111 ASP A C 1
ATOM 770 O O . ASP A 1 111 ? -2.013 6.931 22.808 1.00 61.22 111 ASP A O 1
ATOM 774 N N . GLY A 1 112 ? -3.655 6.088 21.533 1.00 65.25 112 GLY A N 1
ATOM 775 C CA . GLY A 1 112 ? -2.994 4.821 21.216 1.00 65.25 112 GLY A CA 1
ATOM 776 C C . GLY A 1 112 ? -2.065 4.841 19.992 1.00 65.25 112 GLY A C 1
ATOM 777 O O . GLY A 1 112 ? -1.293 3.898 19.821 1.00 65.25 112 GLY A O 1
ATOM 778 N N . LEU A 1 113 ? -2.110 5.878 19.145 1.00 68.75 113 LEU A N 1
ATOM 779 C CA . LEU A 1 113 ? -1.368 5.963 17.882 1.00 68.75 113 LEU A CA 1
ATOM 780 C C . LEU A 1 113 ? -0.125 6.846 18.016 1.00 68.75 113 LEU A C 1
ATOM 782 O O . LEU A 1 113 ? -0.187 8.046 18.271 1.00 68.75 113 LEU A O 1
ATOM 786 N N . THR A 1 114 ? 1.041 6.267 17.748 1.00 78.81 114 THR A N 1
ATOM 787 C CA . THR A 1 114 ? 2.318 6.988 17.772 1.00 78.81 114 THR A CA 1
ATOM 788 C C . THR A 1 114 ? 2.768 7.394 16.367 1.00 78.81 114 THR A C 1
ATOM 790 O O . THR A 1 114 ? 2.421 6.762 15.370 1.00 78.81 114 THR A O 1
ATOM 793 N N . TRP A 1 115 ? 3.643 8.400 16.255 1.00 79.75 115 TRP A N 1
ATOM 794 C CA . TRP A 1 115 ? 4.288 8.754 14.976 1.00 79.75 115 TRP A CA 1
ATOM 795 C C . TRP A 1 115 ? 5.061 7.586 14.338 1.00 79.75 115 TRP A C 1
ATOM 797 O O . TRP A 1 115 ? 5.232 7.544 13.120 1.00 79.75 115 TRP A O 1
ATOM 807 N N . ALA A 1 116 ? 5.487 6.606 15.142 1.00 75.19 116 ALA A N 1
ATOM 808 C CA . ALA A 1 116 ? 6.083 5.372 14.644 1.00 75.19 116 ALA A CA 1
ATOM 809 C C . ALA A 1 116 ? 5.073 4.496 13.879 1.00 75.19 116 ALA A C 1
ATOM 811 O O . ALA A 1 116 ? 5.463 3.803 12.941 1.00 75.19 116 ALA A O 1
ATOM 812 N N . ASP A 1 117 ? 3.789 4.554 14.229 1.00 75.25 117 ASP A N 1
ATOM 813 C CA . ASP A 1 117 ? 2.724 3.806 13.554 1.00 75.25 117 ASP A CA 1
ATOM 814 C C . ASP A 1 117 ? 2.359 4.461 12.226 1.00 75.25 117 ASP A C 1
ATOM 816 O O . ASP A 1 117 ? 2.190 3.770 11.223 1.00 75.25 117 ASP A O 1
ATOM 820 N N . VAL A 1 118 ? 2.372 5.797 12.177 1.00 81.38 118 VAL A N 1
ATOM 821 C CA . VAL A 1 118 ? 2.264 6.551 10.920 1.00 81.38 118 VAL A CA 1
ATOM 822 C C . VAL A 1 118 ? 3.440 6.232 9.999 1.00 81.38 118 VAL A C 1
ATOM 824 O O . VAL A 1 118 ? 3.239 5.996 8.811 1.00 81.38 118 VAL A O 1
ATOM 827 N N . ALA A 1 119 ? 4.664 6.162 10.530 1.00 79.56 119 ALA A N 1
ATOM 828 C CA . ALA A 1 119 ? 5.832 5.757 9.751 1.00 79.56 119 ALA A CA 1
ATOM 829 C C . ALA A 1 119 ? 5.727 4.303 9.258 1.00 79.56 119 ALA A C 1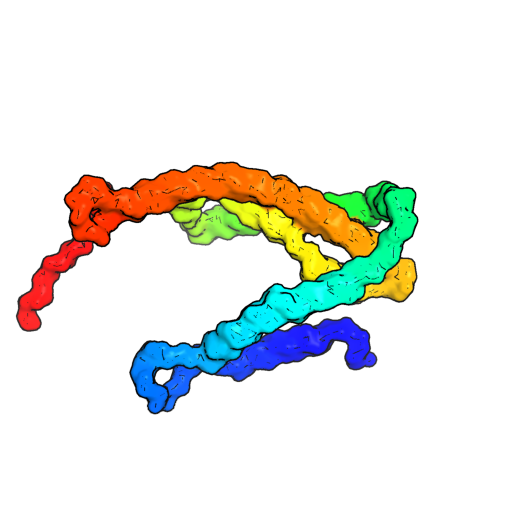
ATOM 831 O O . ALA A 1 119 ? 6.035 4.027 8.099 1.00 79.56 119 ALA A O 1
ATOM 832 N N . GLY A 1 120 ? 5.239 3.380 10.094 1.00 78.00 120 GLY A N 1
ATOM 833 C CA . GLY A 1 120 ? 4.970 1.996 9.696 1.00 78.00 120 GLY A CA 1
ATOM 834 C C . GLY A 1 120 ? 3.914 1.891 8.592 1.00 78.00 120 GLY A C 1
ATOM 835 O O . GLY A 1 120 ? 4.115 1.178 7.607 1.00 78.00 120 GLY A O 1
ATOM 836 N N . LEU A 1 121 ? 2.824 2.654 8.703 1.00 81.19 121 LEU A N 1
ATOM 837 C CA . LEU A 1 121 ? 1.776 2.742 7.685 1.00 81.19 121 LEU A CA 1
ATOM 838 C C . LEU A 1 121 ? 2.299 3.377 6.389 1.00 81.19 121 LEU A C 1
ATOM 840 O O . LEU A 1 121 ? 2.007 2.891 5.300 1.00 81.19 121 LEU A O 1
ATOM 844 N N . ALA A 1 122 ? 3.129 4.415 6.486 1.00 82.69 122 ALA A N 1
ATOM 845 C CA . ALA A 1 122 ? 3.779 5.028 5.334 1.00 82.69 122 ALA A CA 1
ATOM 846 C C . ALA A 1 122 ? 4.670 4.020 4.591 1.00 82.69 122 ALA A C 1
ATOM 848 O O . ALA A 1 122 ? 4.590 3.923 3.367 1.00 82.69 122 ALA A O 1
ATOM 849 N N . MET A 1 123 ? 5.444 3.196 5.306 1.00 77.62 123 MET A N 1
ATOM 850 C CA . MET A 1 123 ? 6.237 2.123 4.691 1.00 77.62 123 MET A CA 1
ATOM 851 C C . MET A 1 123 ? 5.362 1.058 4.012 1.00 77.62 123 MET A C 1
ATOM 853 O O . MET A 1 123 ? 5.705 0.595 2.925 1.00 77.62 123 MET A O 1
ATOM 857 N N . LEU A 1 124 ? 4.209 0.708 4.593 1.00 78.19 124 LEU A N 1
ATOM 858 C CA . LEU A 1 124 ? 3.247 -0.221 3.985 1.00 78.19 124 LEU A CA 1
ATOM 859 C C . LEU A 1 124 ? 2.736 0.254 2.624 1.00 78.19 124 LEU A C 1
ATOM 861 O O . LEU A 1 124 ? 2.595 -0.559 1.710 1.00 78.19 124 LEU A O 1
ATOM 865 N N . THR A 1 125 ? 2.494 1.558 2.462 1.00 77.50 125 THR A N 1
ATOM 866 C CA . THR A 1 125 ? 2.061 2.109 1.165 1.00 77.50 125 THR A CA 1
ATOM 867 C C . THR A 1 125 ? 3.097 1.897 0.053 1.00 77.50 125 THR A C 1
ATOM 869 O O . THR A 1 125 ? 2.756 1.906 -1.131 1.00 77.50 125 THR A O 1
ATOM 872 N N . GLY A 1 126 ? 4.357 1.627 0.416 1.00 71.50 126 GLY A N 1
ATOM 873 C CA . GLY A 1 126 ? 5.425 1.226 -0.497 1.00 71.50 126 GLY A CA 1
ATOM 874 C C . GLY A 1 126 ? 5.117 -0.046 -1.295 1.00 71.50 126 GLY A C 1
ATOM 875 O O . GLY A 1 126 ? 5.520 -0.132 -2.452 1.00 71.50 126 GLY A O 1
ATOM 876 N N . MET A 1 127 ? 4.318 -0.979 -0.756 1.00 75.00 127 MET A N 1
ATOM 877 C CA . MET A 1 127 ? 3.938 -2.256 -1.393 1.00 75.00 127 MET A CA 1
ATOM 878 C C . MET A 1 127 ? 2.838 -2.125 -2.468 1.00 75.00 127 MET A C 1
ATOM 880 O O . MET A 1 127 ? 2.020 -3.022 -2.658 1.00 75.00 127 MET A O 1
ATOM 884 N N . GLY A 1 128 ? 2.792 -1.016 -3.207 1.00 72.38 128 GLY A N 1
ATOM 885 C CA . GLY A 1 128 ? 1.818 -0.773 -4.283 1.00 72.38 128 GLY A CA 1
ATOM 886 C C . GLY A 1 128 ? 2.104 -1.551 -5.570 1.00 72.38 128 GLY A C 1
ATOM 887 O O . GLY A 1 128 ? 1.922 -1.003 -6.652 1.00 72.38 128 GLY A O 1
ATOM 888 N N . PHE A 1 129 ? 2.574 -2.792 -5.449 1.00 77.81 129 PHE A N 1
ATOM 889 C CA . PHE A 1 129 ? 3.042 -3.655 -6.529 1.00 77.81 129 PHE A CA 1
ATOM 890 C C . PHE A 1 129 ? 2.080 -3.685 -7.723 1.00 77.81 129 PHE A C 1
ATOM 892 O O . PHE A 1 129 ? 2.470 -3.372 -8.840 1.00 77.81 129 PHE A O 1
ATOM 899 N N . THR A 1 130 ? 0.802 -3.974 -7.487 1.00 80.81 130 THR A N 1
ATOM 900 C CA . THR A 1 130 ? -0.202 -4.161 -8.547 1.00 80.81 130 THR A CA 1
ATOM 901 C C . THR A 1 130 ? -0.557 -2.864 -9.269 1.00 80.81 130 THR A C 1
ATOM 903 O O . THR A 1 130 ? -0.635 -2.839 -10.493 1.00 80.81 130 THR A O 1
ATOM 906 N N . VAL A 1 131 ? -0.721 -1.764 -8.531 1.00 83.06 131 VAL A N 1
ATOM 907 C CA . VAL A 1 131 ? -0.995 -0.443 -9.120 1.00 83.06 131 VAL A CA 1
ATOM 908 C C . VAL A 1 131 ? 0.231 0.071 -9.874 1.00 83.06 131 VAL A C 1
ATOM 910 O O . VAL A 1 131 ? 0.097 0.632 -10.956 1.00 83.06 131 VAL A O 1
ATOM 913 N N . SER A 1 132 ? 1.432 -0.153 -9.343 1.00 78.69 132 SER A N 1
ATOM 914 C CA . SER A 1 132 ? 2.679 0.224 -10.006 1.00 78.69 132 SER A CA 1
ATOM 915 C C . SER A 1 132 ? 2.938 -0.603 -11.268 1.00 78.69 132 SER A C 1
ATOM 917 O O . SER A 1 132 ? 3.387 -0.025 -12.250 1.00 78.69 132 SER A O 1
ATOM 919 N N . LEU A 1 133 ? 2.603 -1.900 -11.290 1.00 77.38 133 LEU A N 1
ATOM 920 C CA . LEU A 1 133 ? 2.642 -2.715 -12.510 1.00 77.38 133 LEU A CA 1
ATOM 921 C C . LEU A 1 133 ? 1.659 -2.211 -13.564 1.00 77.38 133 LEU A C 1
ATOM 923 O O . LEU A 1 133 ? 2.046 -2.045 -14.713 1.00 77.38 133 LEU A O 1
ATOM 927 N N . LEU A 1 134 ? 0.420 -1.905 -13.166 1.00 79.31 134 LEU A N 1
ATOM 928 C CA . LEU A 1 134 ? -0.576 -1.335 -14.073 1.00 79.31 134 LEU A CA 1
ATOM 929 C C . LEU A 1 134 ? -0.081 -0.021 -14.691 1.00 79.31 134 LEU A C 1
ATOM 931 O O . LEU A 1 134 ? -0.175 0.174 -15.896 1.00 79.31 134 LEU A O 1
ATOM 935 N N . ILE A 1 135 ? 0.459 0.885 -13.871 1.00 78.69 135 ILE A N 1
ATOM 936 C CA . ILE A 1 135 ? 0.983 2.170 -14.350 1.00 78.69 135 ILE A CA 1
ATOM 937 C C . ILE A 1 135 ? 2.217 1.958 -15.233 1.00 78.69 135 ILE A C 1
ATOM 939 O O . ILE A 1 135 ? 2.340 2.627 -16.252 1.00 78.69 135 ILE A O 1
ATOM 943 N N . SER A 1 136 ? 3.107 1.032 -14.873 1.00 74.31 136 SER A N 1
ATOM 944 C CA . SER A 1 136 ? 4.298 0.695 -15.660 1.00 74.31 136 SER A CA 1
ATOM 945 C C . SER A 1 136 ? 3.933 0.156 -17.043 1.00 74.31 136 SER A C 1
ATOM 947 O O . SER A 1 136 ? 4.534 0.572 -18.030 1.00 74.31 136 SER A O 1
ATOM 949 N N . ASP A 1 137 ? 2.934 -0.723 -17.119 1.00 74.62 137 ASP A N 1
ATOM 950 C CA . ASP A 1 137 ? 2.420 -1.299 -18.365 1.00 74.62 137 ASP A CA 1
ATOM 951 C C . ASP A 1 137 ? 1.747 -0.235 -19.249 1.00 74.62 137 ASP A C 1
ATOM 953 O O . ASP A 1 137 ? 1.988 -0.168 -20.448 1.00 74.62 137 ASP A O 1
ATOM 957 N N . LEU A 1 138 ? 0.985 0.686 -18.646 1.00 73.62 138 LEU A N 1
ATOM 958 C CA . LEU A 1 138 ? 0.379 1.820 -19.356 1.00 73.62 138 LEU A CA 1
ATOM 959 C C . LEU A 1 138 ? 1.397 2.878 -19.812 1.00 73.62 138 LEU A C 1
ATOM 961 O O . LEU A 1 138 ? 1.165 3.567 -20.806 1.00 73.62 138 LEU A O 1
ATOM 965 N N . ALA A 1 139 ? 2.483 3.061 -19.057 1.00 71.12 139 ALA A N 1
ATOM 966 C CA . ALA A 1 139 ? 3.502 4.073 -19.321 1.00 71.12 139 ALA A CA 1
ATOM 967 C C . ALA A 1 139 ? 4.588 3.591 -20.296 1.00 71.12 139 ALA A C 1
ATOM 969 O O . ALA A 1 139 ? 5.213 4.414 -20.967 1.00 71.12 139 ALA A O 1
ATOM 970 N N . SER A 1 140 ? 4.827 2.280 -20.377 1.00 62.44 140 SER A N 1
ATOM 971 C CA . SER A 1 140 ? 5.876 1.698 -21.214 1.00 62.44 140 SER A CA 1
ATOM 972 C C . SER A 1 140 ? 5.369 1.416 -22.628 1.00 62.44 140 SER A C 1
ATOM 974 O O . SER A 1 140 ? 4.396 0.700 -22.834 1.00 62.44 140 SER A O 1
ATOM 976 N N . GLY A 1 141 ? 6.062 1.949 -23.637 1.00 58.66 141 GLY A N 1
ATOM 977 C CA . GLY A 1 141 ? 5.893 1.508 -25.025 1.00 58.66 141 GLY A CA 1
ATOM 978 C C . GLY A 1 141 ? 6.455 0.090 -25.256 1.00 58.66 141 GLY A C 1
ATOM 979 O O . GLY A 1 141 ? 7.172 -0.431 -24.398 1.00 58.66 141 GLY A O 1
ATOM 980 N N . PRO A 1 142 ? 6.219 -0.525 -26.433 1.00 53.62 142 PRO A N 1
ATOM 981 C CA . PRO A 1 142 ? 6.490 -1.947 -26.707 1.00 53.62 142 PRO A CA 1
ATOM 982 C C . PRO A 1 142 ? 7.954 -2.420 -26.566 1.00 53.62 142 PRO A C 1
ATOM 984 O O . PRO A 1 142 ? 8.207 -3.611 -26.697 1.00 53.62 142 PRO A O 1
ATOM 987 N N . ALA A 1 143 ? 8.917 -1.529 -26.302 1.00 52.31 143 ALA A N 1
ATOM 988 C CA . ALA A 1 143 ? 10.349 -1.843 -26.242 1.00 52.31 143 ALA A CA 1
ATOM 989 C C . ALA A 1 143 ? 11.005 -1.674 -24.852 1.00 52.31 143 ALA A C 1
ATOM 991 O O . ALA A 1 143 ? 12.162 -2.048 -24.704 1.00 52.31 143 ALA A O 1
ATOM 992 N N . ALA A 1 144 ? 10.309 -1.125 -23.844 1.00 54.19 144 ALA A N 1
ATOM 993 C CA . ALA A 1 144 ? 10.899 -0.796 -22.529 1.00 54.19 144 ALA A CA 1
ATOM 994 C C . ALA A 1 144 ? 10.180 -1.439 -21.321 1.00 54.19 144 ALA A C 1
ATOM 996 O O . ALA A 1 144 ? 10.514 -1.158 -20.172 1.00 54.19 144 ALA A O 1
ATOM 997 N N . GLY A 1 145 ? 9.179 -2.293 -21.564 1.00 61.31 145 GLY A N 1
ATOM 998 C CA . GLY A 1 145 ? 8.290 -2.805 -20.513 1.00 61.31 145 GLY A CA 1
ATOM 999 C C . GLY A 1 145 ? 8.927 -3.795 -19.529 1.00 61.31 145 GLY A C 1
ATOM 1000 O O . GLY A 1 145 ? 8.442 -3.927 -18.403 1.00 61.31 145 GLY A O 1
ATOM 1001 N N . SER A 1 146 ? 10.015 -4.476 -19.908 1.00 66.88 146 SER A N 1
ATOM 1002 C CA . SER A 1 146 ? 10.649 -5.497 -19.062 1.00 66.88 146 SER A CA 1
ATOM 1003 C C . SER A 1 146 ? 11.359 -4.903 -17.851 1.00 66.88 146 SER A C 1
ATOM 1005 O O . SER A 1 146 ? 11.163 -5.362 -16.726 1.00 66.88 146 SER A O 1
ATOM 1007 N N . ASP A 1 147 ? 12.143 -3.851 -18.066 1.00 69.94 147 ASP A N 1
ATOM 1008 C CA . ASP A 1 147 ? 13.073 -3.333 -17.061 1.00 69.94 147 ASP A CA 1
ATOM 1009 C C . ASP A 1 147 ? 12.323 -2.559 -15.975 1.00 69.94 147 ASP A C 1
ATOM 1011 O O . ASP A 1 147 ? 12.582 -2.728 -14.782 1.00 69.94 147 ASP A O 1
ATOM 1015 N N . ALA A 1 148 ? 11.305 -1.789 -16.372 1.00 69.88 148 ALA A N 1
ATOM 1016 C CA . ALA A 1 148 ? 10.427 -1.082 -15.446 1.00 69.88 148 ALA A CA 1
ATOM 1017 C C . ALA A 1 148 ? 9.622 -2.052 -14.562 1.00 69.88 148 ALA A C 1
ATOM 1019 O O . ALA A 1 148 ? 9.504 -1.843 -13.352 1.00 69.88 148 ALA A O 1
ATOM 1020 N N . THR A 1 149 ? 9.141 -3.160 -15.134 1.00 74.25 149 THR A N 1
ATOM 1021 C CA . THR A 1 149 ? 8.435 -4.218 -14.395 1.00 74.25 149 THR A CA 1
ATOM 1022 C C . THR A 1 149 ? 9.342 -4.876 -13.354 1.00 74.25 149 THR A C 1
ATOM 1024 O O . THR A 1 149 ? 8.943 -5.038 -12.197 1.00 74.25 149 THR A O 1
ATOM 1027 N N . ILE A 1 150 ? 10.588 -5.191 -13.727 1.00 75.50 150 ILE A N 1
ATOM 1028 C CA . ILE A 1 150 ? 11.600 -5.752 -12.820 1.00 75.50 150 ILE A CA 1
ATOM 1029 C C . ILE A 1 150 ? 11.941 -4.759 -11.700 1.00 75.50 150 ILE A C 1
ATOM 1031 O O . ILE A 1 150 ? 11.966 -5.141 -10.528 1.00 75.50 150 ILE A O 1
ATOM 1035 N N . ALA A 1 151 ? 12.136 -3.478 -12.018 1.00 73.12 151 ALA A N 1
ATOM 1036 C CA . ALA A 1 151 ? 12.410 -2.444 -11.021 1.00 73.12 151 ALA A CA 1
ATOM 1037 C C . ALA A 1 151 ? 11.253 -2.278 -10.018 1.00 73.12 151 ALA A C 1
ATOM 1039 O O . ALA A 1 151 ? 11.488 -2.175 -8.813 1.00 73.12 151 ALA A O 1
ATOM 1040 N N . VAL A 1 152 ? 9.999 -2.310 -10.485 1.00 77.75 152 VAL A N 1
ATOM 1041 C CA . VAL A 1 152 ? 8.804 -2.254 -9.623 1.00 77.75 152 VAL A CA 1
ATOM 1042 C C . VAL A 1 152 ? 8.693 -3.493 -8.731 1.00 77.75 152 VAL A C 1
ATOM 1044 O O . VAL A 1 152 ? 8.383 -3.355 -7.543 1.00 77.75 152 VAL A O 1
ATOM 1047 N N . LEU A 1 153 ? 8.966 -4.686 -9.267 1.00 77.06 153 LEU A N 1
ATOM 1048 C CA . LEU A 1 153 ? 8.998 -5.944 -8.512 1.00 77.06 153 LEU A CA 1
ATOM 1049 C C . LEU A 1 153 ? 10.026 -5.882 -7.377 1.00 77.06 153 LEU A C 1
ATOM 1051 O O . LEU A 1 153 ? 9.682 -6.101 -6.213 1.00 77.06 153 LEU A O 1
ATOM 1055 N N . VAL A 1 154 ? 11.273 -5.533 -7.704 1.00 74.94 154 VAL A N 1
ATOM 1056 C CA . VAL A 1 154 ? 12.370 -5.471 -6.730 1.00 74.94 154 VAL A CA 1
ATOM 1057 C C . VAL A 1 154 ? 12.144 -4.350 -5.720 1.00 74.94 154 VAL A C 1
ATOM 1059 O O . VAL A 1 154 ? 12.304 -4.578 -4.524 1.00 74.94 154 VAL A O 1
ATOM 1062 N N . GLY A 1 155 ? 11.704 -3.170 -6.161 1.00 73.56 155 GLY A N 1
ATOM 1063 C CA . GLY A 1 155 ? 11.389 -2.051 -5.272 1.00 73.56 155 GLY A CA 1
ATOM 1064 C C . GLY A 1 155 ? 10.264 -2.376 -4.290 1.00 73.56 155 GLY A C 1
ATOM 1065 O O . GLY A 1 155 ? 10.381 -2.084 -3.100 1.00 73.56 155 GLY A O 1
ATOM 1066 N N . SER A 1 156 ? 9.205 -3.050 -4.751 1.00 77.00 156 SER A N 1
ATOM 1067 C CA . SER A 1 156 ? 8.093 -3.472 -3.888 1.00 77.00 156 SER A CA 1
ATOM 1068 C C . SER A 1 156 ? 8.527 -4.540 -2.879 1.00 77.00 156 SER A C 1
ATOM 1070 O O . SER A 1 156 ? 8.155 -4.462 -1.708 1.00 77.00 156 SER A O 1
ATOM 1072 N N . ALA A 1 157 ? 9.351 -5.508 -3.296 1.00 78.44 157 ALA A N 1
ATOM 1073 C CA . ALA A 1 157 ? 9.910 -6.526 -2.405 1.00 78.44 157 ALA A CA 1
ATOM 1074 C C . ALA A 1 157 ? 10.868 -5.918 -1.365 1.00 78.44 157 ALA A C 1
ATOM 1076 O O . ALA A 1 157 ? 10.792 -6.248 -0.180 1.00 78.44 157 ALA A O 1
ATOM 1077 N N . ALA A 1 158 ? 11.721 -4.981 -1.786 1.00 74.44 158 ALA A N 1
ATOM 1078 C CA . ALA A 1 158 ? 12.625 -4.251 -0.905 1.00 74.44 158 ALA A CA 1
ATOM 1079 C C . ALA A 1 158 ? 11.868 -3.376 0.105 1.00 74.44 158 ALA A C 1
ATOM 1081 O O . ALA A 1 158 ? 12.313 -3.265 1.242 1.00 74.44 158 ALA A O 1
ATOM 1082 N N . ALA A 1 159 ? 10.716 -2.803 -0.268 1.00 73.56 159 ALA A N 1
ATOM 1083 C CA . ALA A 1 159 ? 9.838 -2.062 0.642 1.00 73.56 159 ALA A CA 1
ATOM 1084 C C . ALA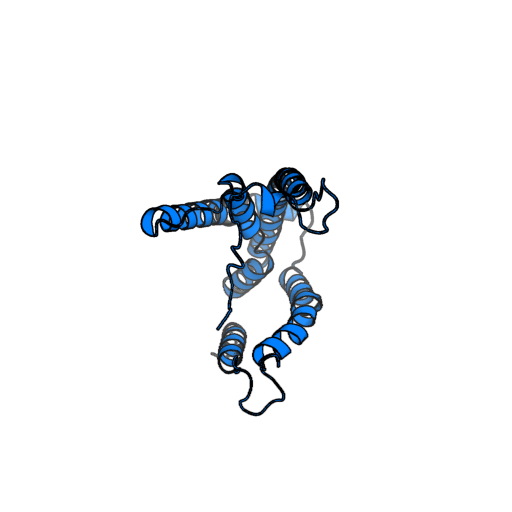 A 1 159 ? 9.103 -2.974 1.641 1.00 73.56 159 ALA A C 1
ATOM 1086 O O . ALA A 1 159 ? 8.878 -2.588 2.790 1.00 73.56 159 ALA A O 1
ATOM 1087 N N . ALA A 1 160 ? 8.741 -4.191 1.223 1.00 78.50 160 ALA A N 1
ATOM 1088 C CA . ALA A 1 160 ? 7.983 -5.132 2.043 1.00 78.50 160 ALA A CA 1
ATOM 1089 C C . ALA A 1 160 ? 8.739 -5.559 3.311 1.00 78.50 160 ALA A C 1
ATOM 1091 O O . ALA A 1 160 ? 8.134 -5.691 4.374 1.00 78.50 160 ALA A O 1
ATOM 1092 N N . VAL A 1 161 ? 10.061 -5.742 3.221 1.00 77.38 161 VAL A N 1
ATOM 1093 C CA . VAL A 1 161 ? 10.906 -6.179 4.347 1.00 77.38 161 VAL A CA 1
ATOM 1094 C C . VAL A 1 161 ? 10.917 -5.172 5.511 1.00 77.38 161 VAL A C 1
ATOM 1096 O O . VAL A 1 161 ? 10.506 -5.556 6.609 1.00 77.38 161 VAL A O 1
ATOM 1099 N N . PRO A 1 162 ? 11.336 -3.900 5.340 1.00 70.88 162 PRO A N 1
ATOM 1100 C CA . PRO A 1 162 ? 11.333 -2.921 6.423 1.00 70.88 162 PRO A CA 1
ATOM 1101 C C . PRO A 1 162 ? 9.916 -2.636 6.928 1.00 70.88 162 PRO A C 1
ATOM 1103 O O . PRO A 1 162 ? 9.725 -2.551 8.141 1.00 70.88 162 PRO A O 1
ATOM 1106 N N . ALA A 1 163 ? 8.911 -2.590 6.043 1.00 73.31 163 ALA A N 1
ATOM 1107 C CA . ALA A 1 163 ? 7.515 -2.431 6.448 1.00 73.31 163 ALA A CA 1
ATOM 1108 C C . ALA A 1 163 ? 7.061 -3.572 7.376 1.00 73.31 163 ALA A C 1
ATOM 1110 O O . ALA A 1 163 ? 6.521 -3.320 8.453 1.00 73.31 163 ALA A O 1
ATOM 1111 N N . ALA A 1 164 ? 7.339 -4.829 7.009 1.00 77.25 164 ALA A N 1
ATOM 1112 C CA . ALA A 1 164 ? 7.000 -5.996 7.819 1.00 77.25 164 ALA A CA 1
ATOM 1113 C C . ALA A 1 164 ? 7.758 -6.030 9.155 1.00 77.25 164 ALA A C 1
ATOM 1115 O O . ALA A 1 164 ? 7.184 -6.431 10.169 1.00 77.25 164 ALA A O 1
ATOM 1116 N N . VAL A 1 165 ? 9.026 -5.607 9.184 1.00 78.25 165 VAL A N 1
ATOM 1117 C CA . VAL A 1 165 ? 9.820 -5.516 10.419 1.00 78.25 165 VAL A CA 1
ATOM 1118 C C . VAL A 1 165 ? 9.231 -4.471 11.365 1.00 78.25 165 VAL A C 1
ATOM 1120 O O . VAL A 1 165 ? 8.953 -4.796 12.520 1.00 78.25 165 VAL A O 1
ATOM 1123 N N . VAL A 1 166 ? 8.988 -3.247 10.888 1.00 74.44 166 VAL A N 1
ATOM 1124 C CA . VAL A 1 166 ? 8.413 -2.162 11.702 1.00 74.44 166 VAL A CA 1
ATOM 1125 C C . VAL A 1 166 ? 7.037 -2.555 12.232 1.00 74.44 166 VAL A C 1
ATOM 1127 O O . VAL A 1 166 ? 6.783 -2.433 13.432 1.00 74.44 166 VAL A O 1
ATOM 1130 N N . LEU A 1 167 ? 6.185 -3.121 11.375 1.00 74.94 167 LEU A N 1
ATOM 1131 C CA . LEU A 1 167 ? 4.870 -3.611 11.774 1.00 74.94 167 LEU A CA 1
ATOM 1132 C C . LEU A 1 167 ? 4.942 -4.721 12.808 1.00 74.94 167 LEU A C 1
ATOM 1134 O O . LEU A 1 167 ? 4.232 -4.650 13.797 1.00 74.94 167 LEU A O 1
ATOM 1138 N N . ARG A 1 168 ? 5.796 -5.735 12.638 1.00 77.38 168 ARG A N 1
ATOM 1139 C CA . ARG A 1 168 ? 5.912 -6.819 13.629 1.00 77.38 168 ARG A CA 1
ATOM 1140 C C . ARG A 1 168 ? 6.414 -6.319 14.980 1.00 77.38 168 ARG A C 1
ATOM 1142 O O . ARG A 1 168 ? 6.023 -6.862 16.012 1.00 77.38 168 ARG A O 1
ATOM 1149 N N . LEU A 1 169 ? 7.283 -5.309 14.992 1.00 74.56 169 LEU A N 1
ATOM 1150 C CA . LEU A 1 169 ? 7.767 -4.689 16.226 1.00 74.56 169 LEU A CA 1
ATOM 1151 C C . LEU A 1 169 ? 6.666 -3.878 16.922 1.00 74.56 169 LEU A C 1
ATOM 1153 O O . LEU A 1 169 ? 6.546 -3.959 18.144 1.00 74.56 169 LEU A O 1
ATOM 1157 N N . ARG A 1 170 ? 5.846 -3.142 16.163 1.00 73.69 170 ARG A N 1
ATOM 1158 C CA . ARG A 1 170 ? 4.711 -2.366 16.692 1.00 73.69 170 ARG A CA 1
ATOM 1159 C C . ARG A 1 170 ? 3.524 -3.244 17.076 1.00 73.69 170 ARG A C 1
ATOM 1161 O O . ARG A 1 170 ? 2.949 -3.039 18.134 1.00 73.69 170 ARG A O 1
ATOM 1168 N N . ASP A 1 171 ? 3.228 -4.287 16.314 1.00 70.56 171 ASP A N 1
ATOM 1169 C CA . ASP A 1 171 ? 2.173 -5.262 16.604 1.00 70.56 171 ASP A CA 1
ATOM 1170 C C . ASP A 1 171 ? 2.401 -5.960 17.954 1.00 70.56 171 ASP A C 1
ATOM 1172 O O . ASP A 1 171 ? 1.466 -6.198 18.708 1.00 70.56 171 ASP A O 1
ATOM 1176 N N . ARG A 1 172 ? 3.659 -6.198 18.351 1.00 62.66 172 ARG A N 1
ATOM 1177 C CA . ARG A 1 172 ? 3.975 -6.673 19.712 1.00 62.66 172 ARG A CA 1
ATOM 1178 C C . ARG A 1 172 ? 3.620 -5.664 20.809 1.00 62.66 172 ARG A C 1
ATOM 1180 O O . ARG A 1 172 ? 3.291 -6.090 21.912 1.00 62.66 172 ARG A O 1
ATOM 1187 N N . ALA A 1 173 ? 3.707 -4.363 20.534 1.00 63.78 173 ALA A N 1
ATOM 1188 C CA . ALA A 1 173 ? 3.290 -3.315 21.464 1.00 63.78 173 ALA A CA 1
ATOM 1189 C C . ALA A 1 173 ? 1.756 -3.190 21.499 1.00 63.78 173 ALA A C 1
ATOM 1191 O O . ALA A 1 173 ? 1.181 -3.191 22.584 1.00 63.78 173 ALA A O 1
ATOM 1192 N N . TYR A 1 174 ? 1.091 -3.221 20.339 1.00 63.81 174 TYR A N 1
ATOM 1193 C CA . TYR A 1 174 ? -0.373 -3.209 20.248 1.00 63.81 174 TYR A CA 1
ATOM 1194 C C . TYR A 1 174 ? -1.022 -4.438 20.869 1.00 63.81 174 TYR A C 1
ATOM 1196 O O . TYR A 1 174 ? -2.034 -4.306 21.542 1.00 63.81 174 TYR A O 1
ATOM 1204 N N . ARG A 1 175 ? -0.430 -5.631 20.737 1.00 61.69 175 ARG A N 1
ATOM 1205 C CA . ARG A 1 175 ? -0.937 -6.830 21.420 1.00 61.69 175 ARG A CA 1
ATOM 1206 C C . ARG A 1 175 ? -0.933 -6.691 22.939 1.00 61.69 175 ARG A C 1
ATOM 1208 O O . ARG A 1 175 ? -1.789 -7.287 23.574 1.00 61.69 175 ARG A O 1
ATOM 1215 N N . ARG A 1 176 ? -0.011 -5.913 23.517 1.00 61.66 176 ARG A N 1
ATOM 1216 C CA . ARG A 1 176 ? 0.004 -5.637 24.963 1.00 61.66 176 ARG A CA 1
ATOM 1217 C C . ARG A 1 176 ? -1.095 -4.653 25.359 1.00 61.66 176 ARG A C 1
ATOM 1219 O O . ARG A 1 176 ? -1.754 -4.885 26.362 1.00 61.66 176 ARG A O 1
ATOM 1226 N N . ILE A 1 177 ? -1.323 -3.617 24.551 1.00 62.41 177 ILE A N 1
ATOM 1227 C CA . ILE A 1 177 ? -2.412 -2.647 24.761 1.00 62.41 177 ILE A CA 1
ATOM 1228 C C . ILE A 1 177 ? -3.773 -3.342 24.607 1.00 62.41 177 ILE A C 1
ATOM 1230 O O . ILE A 1 177 ? -4.592 -3.285 25.510 1.00 62.41 177 ILE A O 1
ATOM 1234 N N . ALA A 1 178 ? -3.966 -4.123 23.543 1.00 61.62 178 ALA A N 1
ATOM 1235 C CA . ALA A 1 178 ? -5.188 -4.890 23.304 1.00 61.62 178 ALA A CA 1
ATOM 1236 C C . ALA A 1 178 ? -5.429 -6.006 24.338 1.00 61.62 178 ALA A C 1
ATOM 1238 O O . ALA A 1 178 ? -6.557 -6.457 24.504 1.00 61.62 178 ALA A O 1
ATOM 1239 N N . GLN A 1 179 ? -4.379 -6.501 25.003 1.00 62.12 179 GLN A N 1
ATOM 1240 C CA . GLN A 1 179 ? -4.517 -7.413 26.141 1.00 62.12 179 GLN A CA 1
ATOM 1241 C C . GLN A 1 179 ? -4.936 -6.665 27.408 1.00 62.12 179 GLN A C 1
ATOM 1243 O O . GLN A 1 179 ? -5.796 -7.171 28.118 1.00 62.12 179 GLN A O 1
ATOM 1248 N N . ALA A 1 180 ? -4.395 -5.468 27.651 1.00 61.38 180 ALA A N 1
ATOM 1249 C CA . ALA A 1 180 ? -4.822 -4.603 28.750 1.00 61.38 180 ALA A CA 1
ATOM 1250 C C . ALA A 1 180 ? -6.275 -4.117 28.570 1.00 61.38 180 ALA A C 1
ATOM 1252 O O . ALA A 1 180 ? -7.036 -4.095 29.526 1.00 61.38 180 ALA A O 1
ATOM 1253 N N . GLU A 1 181 ? -6.700 -3.832 27.337 1.00 61.50 181 GLU A N 1
ATOM 1254 C CA . GLU A 1 181 ? -8.093 -3.497 26.997 1.00 61.50 181 GLU A CA 1
ATOM 1255 C C . GLU A 1 181 ? -9.055 -4.694 27.057 1.00 61.50 181 GLU A C 1
ATOM 1257 O O . GLU A 1 181 ? -10.259 -4.528 26.915 1.00 61.50 181 GLU A O 1
ATOM 1262 N N . ARG A 1 182 ? -8.562 -5.925 27.207 1.00 61.25 182 ARG A N 1
ATOM 1263 C CA . ARG A 1 182 ? -9.401 -7.131 27.342 1.00 61.25 182 ARG A CA 1
ATOM 1264 C C . ARG A 1 182 ? -9.287 -7.773 28.716 1.00 61.25 182 ARG A C 1
ATOM 1266 O O . ARG A 1 182 ? -9.926 -8.796 28.944 1.00 61.25 182 ARG A O 1
ATOM 1273 N N . GLN A 1 183 ? -8.438 -7.227 29.583 1.00 61.12 183 GLN A N 1
ATOM 1274 C CA . GLN A 1 183 ? -8.356 -7.661 30.963 1.00 61.12 183 GLN A CA 1
ATOM 1275 C C . GLN A 1 183 ? -9.594 -7.154 31.699 1.00 61.12 183 GLN A C 1
ATOM 1277 O O . GLN A 1 183 ? -9.906 -5.967 31.680 1.00 61.12 183 GLN A O 1
ATOM 1282 N N . ASP A 1 184 ? -10.306 -8.123 32.252 1.00 64.50 184 ASP A N 1
ATOM 1283 C CA . ASP A 1 184 ? -11.433 -7.997 33.163 1.00 64.50 184 ASP A CA 1
ATOM 1284 C C . ASP A 1 184 ? -10.924 -8.637 34.462 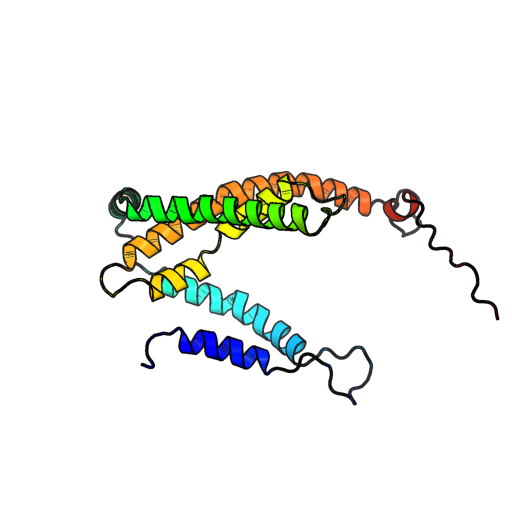1.00 64.50 184 ASP A C 1
ATOM 1286 O O . ASP A 1 184 ? -10.860 -9.867 34.589 1.00 64.50 184 ASP A O 1
ATOM 1290 N N . THR A 1 185 ? -10.333 -7.811 35.328 1.00 67.56 185 THR A N 1
ATOM 1291 C CA . THR A 1 185 ? -9.634 -8.272 36.538 1.00 67.56 185 THR A CA 1
ATOM 1292 C C . THR A 1 185 ? -10.618 -8.527 37.678 1.00 67.56 185 THR A C 1
ATOM 1294 O O . THR A 1 185 ? -10.313 -9.313 38.579 1.00 67.56 185 THR A O 1
ATOM 1297 N N . ASP A 1 186 ? -11.792 -7.895 37.649 1.00 73.50 186 ASP A N 1
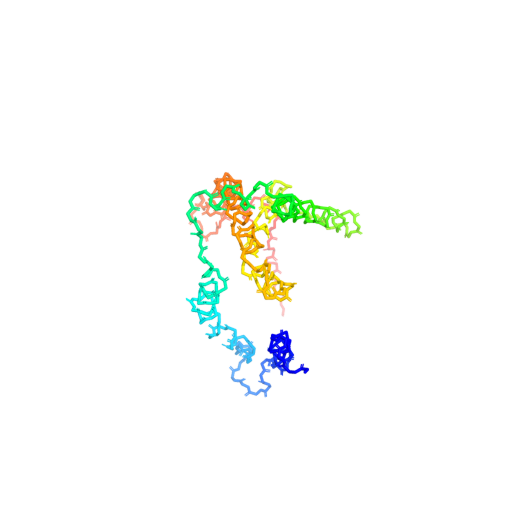ATOM 1298 C CA . ASP A 1 186 ? -12.852 -8.055 38.648 1.00 73.50 186 ASP A CA 1
ATOM 1299 C C . ASP A 1 186 ? -13.929 -9.089 38.256 1.00 73.50 186 ASP A C 1
ATOM 1301 O O . ASP A 1 186 ? -14.694 -9.529 39.120 1.00 73.50 186 ASP A O 1
ATOM 1305 N N . GLY A 1 187 ? -13.894 -9.593 37.021 1.00 71.69 187 GLY A N 1
ATOM 1306 C CA . GLY A 1 187 ? -14.721 -10.687 36.516 1.00 71.69 187 GLY A CA 1
ATOM 1307 C C . GLY A 1 187 ? -16.164 -10.280 36.232 1.00 71.69 187 GLY A C 1
ATOM 1308 O O . GLY A 1 187 ? -17.052 -11.140 36.282 1.00 71.69 187 GLY A O 1
ATOM 1309 N N . ASP A 1 188 ? -16.423 -8.994 35.997 1.00 76.19 188 ASP A N 1
ATOM 1310 C CA . ASP A 1 188 ? -17.767 -8.439 35.830 1.00 76.19 188 ASP A CA 1
ATOM 1311 C C . ASP A 1 188 ? -18.297 -8.521 34.379 1.00 76.19 188 ASP A C 1
ATOM 1313 O O . ASP A 1 188 ? -19.474 -8.245 34.116 1.00 76.19 188 ASP A O 1
ATOM 1317 N N . GLY A 1 189 ? -17.465 -8.989 33.442 1.00 68.19 189 GLY A N 1
ATOM 1318 C CA . GLY A 1 189 ? -17.772 -9.100 32.018 1.00 68.19 189 GLY A CA 1
ATOM 1319 C C . GLY A 1 189 ? -17.575 -7.799 31.233 1.00 68.19 189 GLY A C 1
ATOM 1320 O O . GLY A 1 189 ? -17.890 -7.765 30.037 1.00 68.19 189 GLY A O 1
ATOM 1321 N N . ILE A 1 190 ? -17.067 -6.744 31.871 1.00 68.75 190 ILE A N 1
ATOM 1322 C CA . ILE A 1 190 ? -16.738 -5.441 31.304 1.00 68.75 190 ILE A CA 1
ATOM 1323 C C . ILE A 1 190 ? -15.215 -5.249 31.394 1.00 68.75 190 ILE A C 1
ATOM 1325 O O . ILE A 1 190 ? -14.609 -5.424 32.440 1.00 68.75 190 ILE A O 1
ATOM 1329 N N . PRO A 1 191 ? -14.537 -4.861 30.305 1.00 68.44 191 PRO A N 1
ATOM 1330 C CA . PRO A 1 191 ? -13.098 -4.654 30.379 1.00 68.44 191 PRO A CA 1
ATOM 1331 C C . PRO A 1 191 ? -12.696 -3.451 31.254 1.00 68.44 191 PRO A C 1
ATOM 1333 O O . PRO A 1 191 ? -13.241 -2.349 31.101 1.00 68.44 191 PRO A O 1
ATOM 1336 N N . ASP A 1 192 ? -11.649 -3.614 32.066 1.00 64.12 192 ASP A N 1
ATOM 1337 C CA . ASP A 1 192 ? -11.204 -2.654 33.093 1.00 64.12 192 ASP A CA 1
ATOM 1338 C C . ASP A 1 192 ? -10.829 -1.264 32.538 1.00 64.12 192 ASP A C 1
ATOM 1340 O O . ASP A 1 192 ? -10.890 -0.251 33.245 1.00 64.12 192 ASP A O 1
ATOM 1344 N N . PHE A 1 193 ? -10.454 -1.179 31.255 1.00 62.28 193 PHE A N 1
ATOM 1345 C CA . PHE A 1 193 ? -10.126 0.096 30.602 1.00 62.28 193 PHE A CA 1
ATOM 1346 C C . PHE A 1 193 ? -11.319 1.063 30.561 1.00 62.28 193 PHE A C 1
ATOM 1348 O O . PHE A 1 193 ? -11.128 2.278 30.489 1.00 62.28 193 PHE A O 1
ATOM 1355 N N . SER A 1 194 ? -12.543 0.535 30.627 1.00 56.69 194 SER A N 1
ATOM 1356 C CA . SER A 1 194 ? -13.769 1.333 30.660 1.00 56.69 194 SER A CA 1
ATOM 1357 C C . SER A 1 194 ? -14.092 1.899 32.050 1.00 56.69 194 SER A C 1
ATOM 1359 O O . SER A 1 194 ? -14.830 2.878 32.147 1.00 56.69 194 SER A O 1
ATOM 1361 N N . THR A 1 195 ? -13.481 1.351 33.106 1.00 54.78 195 THR A N 1
ATOM 1362 C CA . THR A 1 195 ? -13.714 1.735 34.508 1.00 54.78 195 THR A CA 1
ATOM 1363 C C . THR A 1 195 ? -12.665 2.738 35.017 1.00 54.78 195 THR A C 1
ATOM 1365 O O . THR A 1 195 ? -12.961 3.571 35.874 1.00 54.78 195 THR A O 1
ATOM 1368 N N . GLY A 1 196 ? -11.439 2.705 34.473 1.00 47.19 196 GLY A N 1
ATOM 1369 C CA . GLY A 1 196 ? -10.318 3.568 34.890 1.00 47.19 196 GLY A CA 1
ATOM 1370 C C . GLY A 1 196 ? -10.301 4.983 34.290 1.00 47.19 196 GLY A C 1
ATOM 1371 O O . GLY A 1 196 ? -9.764 5.909 34.902 1.00 47.19 196 GLY A O 1
ATOM 1372 N N . ALA A 1 197 ? -10.907 5.186 33.119 1.00 45.91 197 ALA A N 1
ATOM 1373 C CA . ALA A 1 197 ? -11.252 6.518 32.636 1.00 45.91 197 ALA A CA 1
ATOM 1374 C C . ALA A 1 197 ? -12.614 6.866 33.236 1.00 45.91 197 ALA A C 1
ATOM 1376 O O . ALA A 1 197 ? -13.541 6.079 33.108 1.00 45.91 197 ALA A O 1
ATOM 1377 N N . GLY A 1 198 ? -12.765 8.022 33.885 1.00 40.66 198 GLY A N 1
ATOM 1378 C CA . GLY A 1 198 ? -14.019 8.486 34.496 1.00 40.66 198 GLY A CA 1
ATOM 1379 C C . GLY A 1 198 ? -15.173 8.749 33.514 1.00 40.66 198 GLY A C 1
ATOM 1380 O O . GLY A 1 198 ? -15.867 9.753 33.641 1.00 40.66 198 GLY A O 1
ATOM 1381 N N . ILE A 1 199 ? -15.405 7.868 32.543 1.00 44.66 199 ILE A N 1
ATOM 1382 C CA . ILE A 1 199 ? -16.617 7.773 31.744 1.00 44.66 199 ILE A CA 1
ATOM 1383 C C . ILE A 1 199 ? -17.568 6.855 32.511 1.00 44.66 199 ILE A C 1
ATOM 1385 O O . ILE A 1 199 ? -17.944 5.770 32.079 1.00 44.66 199 ILE A O 1
ATOM 1389 N N . VAL A 1 200 ? -17.994 7.340 33.678 1.00 41.25 200 VAL A N 1
ATOM 1390 C CA . VAL A 1 200 ? -19.272 6.928 34.244 1.00 41.25 200 VAL A CA 1
ATOM 1391 C C . VAL A 1 200 ? -20.302 7.322 33.191 1.00 41.25 200 VAL A C 1
ATOM 1393 O O . VAL A 1 200 ? -20.712 8.483 33.118 1.00 41.25 200 VAL A O 1
ATOM 1396 N N . PHE A 1 201 ? -20.702 6.377 32.337 1.00 42.03 201 PHE A N 1
ATOM 1397 C CA . PHE A 1 201 ? -21.961 6.480 31.617 1.00 42.03 201 PHE A CA 1
ATOM 1398 C C . PHE A 1 201 ? -23.032 6.503 32.699 1.00 42.03 201 PHE A C 1
ATOM 1400 O O . PHE A 1 201 ? -23.515 5.479 33.180 1.00 42.03 201 PHE A O 1
ATOM 1407 N N . GLY A 1 202 ? -23.328 7.715 33.160 1.00 37.59 202 GLY A N 1
ATOM 1408 C CA . GLY A 1 202 ? -24.410 7.993 34.066 1.00 37.59 202 GLY A CA 1
ATOM 1409 C C . GLY A 1 202 ? -25.691 7.584 33.370 1.00 37.59 202 GLY A C 1
ATOM 1410 O O . GLY A 1 202 ? -26.312 8.388 32.681 1.00 37.59 202 GLY A O 1
ATOM 1411 N N . VAL A 1 203 ? -26.119 6.346 33.602 1.00 41.78 203 VAL A N 1
ATOM 1412 C CA . VAL A 1 203 ? -27.518 5.940 33.508 1.00 41.78 203 VAL A CA 1
ATOM 1413 C C . VAL A 1 203 ? -28.243 6.645 34.658 1.00 41.78 203 VAL A C 1
ATOM 1415 O O . VAL A 1 203 ? -28.651 6.059 35.655 1.00 41.78 203 VAL A O 1
ATOM 1418 N N . ARG A 1 204 ? -28.334 7.973 34.562 1.00 36.94 204 ARG A N 1
ATOM 1419 C CA . ARG A 1 204 ? -29.165 8.803 35.421 1.00 36.94 204 ARG A CA 1
ATOM 1420 C C . ARG A 1 204 ? -30.541 8.845 34.770 1.00 36.94 204 ARG A C 1
ATOM 1422 O O . ARG A 1 204 ? -30.772 9.602 33.839 1.00 36.94 204 AR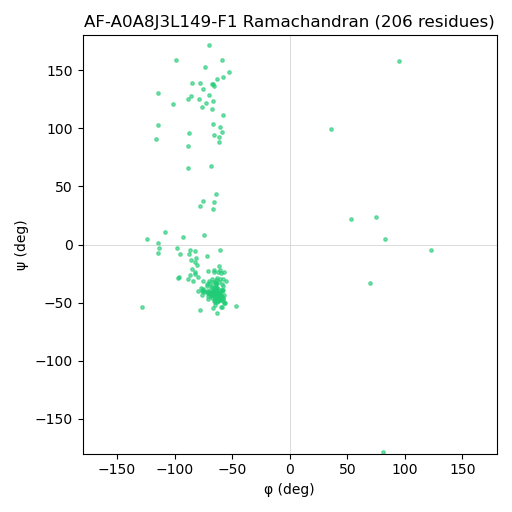G A O 1
ATOM 1429 N N . GLY A 1 205 ? -31.402 7.958 35.263 1.00 37.53 205 GLY A N 1
ATOM 1430 C CA . GLY A 1 205 ? -32.860 8.057 35.293 1.00 37.53 205 GLY A CA 1
ATOM 1431 C C . GLY A 1 205 ? -33.558 8.724 34.108 1.00 37.53 205 GLY A C 1
ATOM 1432 O O . GLY A 1 205 ? -33.776 9.931 34.111 1.00 37.53 205 GLY A O 1
ATOM 1433 N N . VAL A 1 206 ? -34.089 7.903 33.200 1.00 40.25 206 VAL A N 1
ATOM 1434 C CA . VAL A 1 206 ? -35.339 8.243 32.510 1.00 40.25 206 VAL A CA 1
ATOM 1435 C C . VAL A 1 206 ? -36.479 7.705 33.371 1.00 40.25 206 VAL A C 1
ATOM 1437 O O . VAL A 1 206 ? -36.952 6.588 33.197 1.00 40.25 206 VAL A O 1
ATOM 1440 N N . SER A 1 207 ? -36.869 8.506 34.361 1.00 40.38 207 SER A N 1
ATOM 1441 C CA . SER A 1 207 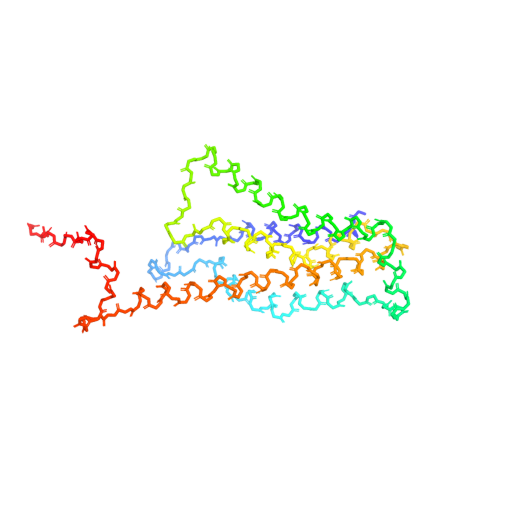? -38.195 8.445 34.966 1.00 40.38 207 SER A CA 1
ATOM 1442 C C . SER A 1 207 ? -38.909 9.754 34.655 1.00 40.38 207 SER A C 1
ATOM 1444 O O . SER A 1 207 ? -38.608 10.780 35.274 1.00 40.38 207 SER A O 1
ATOM 1446 N N . ARG A 1 208 ? -39.824 9.709 33.692 1.00 40.53 208 ARG A N 1
ATOM 1447 C CA . ARG A 1 208 ? -41.142 10.353 33.709 1.00 40.53 208 ARG A CA 1
ATOM 1448 C C . ARG A 1 208 ? -41.905 9.949 32.459 1.00 40.53 208 ARG A C 1
ATOM 1450 O O . ARG A 1 208 ? -41.287 9.979 31.375 1.00 40.53 208 ARG A O 1
#

Solvent-accessible surface area (backbone atoms only — not comparable to full-atom values): 11943 Å² total; per-residue (Å²): 137,89,80,74,62,57,66,59,58,51,49,51,53,55,54,57,72,69,47,52,63,65,54,68,93,86,58,92,60,102,78,57,77,14,61,38,57,55,51,46,67,60,45,49,57,49,39,69,68,43,52,50,56,53,48,43,51,66,72,62,64,58,84,74,68,49,74,67,44,51,54,54,45,55,67,36,70,66,25,46,48,50,26,49,46,46,40,51,45,36,31,51,48,44,48,50,51,51,50,50,48,34,71,74,67,70,53,72,72,56,97,87,56,49,74,67,52,54,51,28,51,17,31,49,61,24,52,44,46,63,64,51,45,54,51,41,59,72,69,35,57,102,87,56,49,60,51,54,46,51,25,46,52,52,31,19,54,62,25,43,53,60,21,51,51,47,41,57,59,47,49,59,53,48,53,52,53,58,46,54,55,60,38,44,88,86,69,79,86,57,39,47,60,58,69,76,46,90,64,73,78,74,85,71,73,95,81,130

Organism: NCBI:txid310354

Foldseek 3Di:
DPPLCVVVVVVVVVVLVVADQDDDPPDDDPPDGGPSVVVCVVVVCVCVVPVQVVLLCVLLVFPCVPPVSLVVLCPDPVLVCLLCCLQVVQLCVQLVVVVVCCVPVVDDDDPLDDSLVSSLVSLVSSLPLRVQSVVLVSVDDPPPSRSSNSSSVVSNVVSCVVSVVSCVVVVVVVVVVVVQQQDPPVPPNHRCVCVPPPPPVPPPDPDD

Mean predicted aligned error: 13.6 Å

Sequence (208 aa):
MHASGVHATVAGVLLAFTVPVLPRRGGAGRTDPGLAQRFEHQLRPLSGGVAVPVFALMSAGVAIGGAAGLADALSTPVSVGIVGGLVLGRLIGVLAATFLVARFTSAQLDDGLTWADVAGLAMLTGMGFTVSLLISDLASGPAAGSDATIAVLVGSAAAAVPAAVVLRLRDRAYRRIAQAERQDTDGDGIPDFSTGAGIVFGVRGVSR

Radius of gyration: 24.09 Å; Cα contacts (8 Å, |Δi|>4): 155; chains: 1; bounding box: 64×38×68 Å

Nearest PDB structures (foldseek):
  7s24-assembly1_A  TM=8.819E-01  e=1.002E-04  Escherichia coli
  7a0y-assembly1_B  TM=8.939E-01  e=4.108E-04  Salmonella enterica subsp. enterica serovar Typhimurium str. LT2
  7a0w-assembly1_B  TM=8.870E-01  e=1.377E-03  Salmonella enterica subsp. enterica serovar Typhimurium str. LT2
  5vov-assembly1_H  TM=3.742E-01  e=4.832E+00  Rattus norvegicus

pLDDT: mean 71.85, std 13.02, range [36.94, 92.62]

Secondary structure (DSSP, 8-state):
---SSHHHHHHHHHHHHHS--SPPTTSSSTTPPPHHHHHHHHHHHHIIIIIHHHHHHHHH-----HHHHHHHHHHSHHHHHHHHHHHHHHHHHHHHHHHHHHHHH-PPPPTT--HHHHHHHHHHHTT-HHHHHHHHHHH--TTTHHHHHHHHHHHHHHHHHHHHHHHHHHHHHHHHHHHHTT--SS-SSS-THHHHS-----------